Protein AF-A0A938E965-F1 (afdb_monomer_lite)

Foldseek 3Di:
DLLQLLLVLCVVVVVVQCCPDDDPVSNVVSVVVNCCSVPVVVVVVVVVVVVVVVDDDDDDADAFDDPVLLVLLLVLLVVLLVVLVCCLVPVVVVCVQALDDDDSSRSSSVSSVSNVSSVLSVVCSVSRHLLVCLVVLVVQQVVLVVVVVVCVVPPGPDVVSVVSSVVSSCSSNVSSVVSNVSVVVNVVVVVPPDDPDPDDDD

Secondary structure (DSSP, 8-state):
-HHHHHHHHHHHTGGGS-SSSS-HHHHHHHHHHHHHHHHHHHHHHHHHHHHHHT----PPP-SPPPHHHHHHHHHHHHHHHHHHHHHHH-GGGHHHHSSS---HHHHHHHHHHHHHHHHHHHHHHHH--HHHHHHHHHTTSHHHHHHHHHHHHS--S-HHHHHHHHHHHHHHHHHHHHHHHTHHHHHHHHTT-PPPPPPPP-

Radius of gyration: 20.8 Å; chains: 1; bounding box: 46×40×72 Å

Structure (mmCIF, N/CA/C/O backbone):
data_AF-A0A938E965-F1
#
_entry.id   AF-A0A938E965-F1
#
loop_
_atom_site.group_PDB
_atom_site.id
_atom_site.type_symbol
_atom_site.label_atom_id
_atom_site.label_alt_id
_atom_site.label_comp_id
_atom_site.label_asym_id
_atom_site.label_entity_id
_atom_site.label_seq_id
_atom_site.pdbx_PDB_ins_code
_atom_site.Cartn_x
_atom_site.Cartn_y
_atom_site.Cartn_z
_atom_site.occupancy
_atom_site.B_iso_or_equiv
_atom_site.auth_seq_id
_atom_site.auth_comp_id
_atom_site.auth_asym_id
_atom_site.auth_atom_id
_atom_site.pdbx_PDB_model_num
ATOM 1 N N . MET A 1 1 ? 7.173 -3.056 6.130 1.00 76.06 1 MET A N 1
ATOM 2 C CA . MET A 1 1 ? 6.966 -4.003 5.013 1.00 76.06 1 MET A CA 1
ATOM 3 C C . MET A 1 1 ? 7.282 -3.357 3.668 1.00 76.06 1 MET A C 1
ATOM 5 O O . MET A 1 1 ? 8.270 -3.762 3.077 1.00 76.06 1 MET A O 1
ATOM 9 N N . PHE A 1 2 ? 6.547 -2.316 3.245 1.00 85.31 2 PHE A N 1
ATOM 10 C CA . PHE A 1 2 ? 6.769 -1.591 1.979 1.00 85.31 2 PHE A CA 1
ATOM 11 C C . PHE A 1 2 ? 8.243 -1.277 1.674 1.00 85.31 2 PHE A C 1
ATOM 13 O O . PHE A 1 2 ? 8.792 -1.819 0.723 1.00 85.31 2 PHE A O 1
ATOM 20 N N . PHE A 1 3 ? 8.891 -0.470 2.526 1.00 87.00 3 PHE A N 1
ATOM 21 C CA . PHE A 1 3 ? 10.256 0.014 2.288 1.00 87.00 3 PHE A CA 1
ATOM 22 C C . PHE A 1 3 ? 11.279 -1.114 2.130 1.00 87.00 3 PHE A C 1
ATOM 24 O O . PHE A 1 3 ? 12.166 -1.035 1.288 1.00 87.00 3 PHE A O 1
ATOM 31 N N . TRP A 1 4 ? 11.122 -2.193 2.899 1.00 91.62 4 TRP A N 1
ATOM 32 C CA . TRP A 1 4 ? 11.979 -3.373 2.798 1.00 91.62 4 TRP A CA 1
ATOM 33 C C . TRP A 1 4 ? 11.756 -4.142 1.490 1.00 91.62 4 TRP A C 1
ATOM 35 O O . TRP A 1 4 ? 12.723 -4.537 0.846 1.00 91.62 4 TRP A O 1
ATOM 45 N N . ALA A 1 5 ? 10.502 -4.308 1.058 1.00 87.50 5 ALA A N 1
ATOM 46 C CA . ALA A 1 5 ? 10.184 -4.966 -0.208 1.00 87.50 5 ALA A CA 1
ATOM 47 C C . ALA A 1 5 ? 10.674 -4.149 -1.419 1.00 87.50 5 ALA A C 1
ATOM 49 O O . ALA A 1 5 ? 11.263 -4.710 -2.341 1.00 87.50 5 ALA A O 1
ATOM 50 N N . THR A 1 6 ? 10.511 -2.822 -1.405 1.00 86.19 6 THR A N 1
ATOM 51 C CA . THR A 1 6 ? 11.030 -1.947 -2.471 1.00 86.19 6 THR A CA 1
ATOM 52 C C . THR A 1 6 ? 12.554 -1.887 -2.494 1.00 86.19 6 THR A C 1
ATOM 54 O O . THR A 1 6 ? 13.134 -1.844 -3.578 1.00 86.19 6 THR A O 1
ATOM 57 N N . LEU A 1 7 ? 13.218 -1.935 -1.332 1.00 90.88 7 LEU A N 1
ATOM 58 C CA . LEU A 1 7 ? 14.675 -2.069 -1.272 1.00 90.88 7 LEU A CA 1
ATOM 59 C C . LEU A 1 7 ? 15.118 -3.390 -1.905 1.00 90.88 7 LEU A C 1
ATOM 61 O O . LEU A 1 7 ? 15.977 -3.381 -2.777 1.00 90.88 7 LEU A O 1
ATOM 65 N N . LEU A 1 8 ? 14.494 -4.511 -1.538 1.00 92.12 8 LEU A N 1
ATOM 66 C CA . LEU A 1 8 ? 14.821 -5.810 -2.126 1.00 92.12 8 LEU A CA 1
ATOM 67 C C . LEU A 1 8 ? 14.617 -5.812 -3.650 1.00 92.12 8 LEU A C 1
ATOM 69 O O . LEU A 1 8 ? 15.513 -6.222 -4.380 1.00 92.12 8 LEU A O 1
ATOM 73 N N . ALA A 1 9 ? 13.489 -5.291 -4.142 1.00 88.44 9 ALA A N 1
ATOM 74 C CA . ALA A 1 9 ? 13.245 -5.156 -5.579 1.00 88.44 9 ALA A CA 1
ATOM 75 C C . ALA A 1 9 ? 14.298 -4.273 -6.272 1.00 88.44 9 ALA A C 1
ATOM 77 O O . ALA A 1 9 ? 14.738 -4.597 -7.373 1.00 88.44 9 ALA A O 1
ATOM 78 N N . THR A 1 10 ? 14.733 -3.194 -5.615 1.00 88.50 10 THR A N 1
ATOM 79 C CA . THR A 1 10 ? 15.798 -2.308 -6.110 1.00 88.50 10 THR A CA 1
ATOM 80 C C . THR A 1 10 ? 17.125 -3.048 -6.222 1.00 88.50 10 THR A C 1
ATOM 82 O O . THR A 1 10 ? 17.774 -2.969 -7.258 1.00 88.50 10 THR A O 1
ATOM 85 N N . LEU A 1 11 ? 17.514 -3.808 -5.194 1.00 90.69 11 LEU A N 1
ATOM 86 C CA . LEU A 1 11 ? 18.757 -4.583 -5.207 1.00 90.69 11 LEU A CA 1
ATOM 87 C C . LEU A 1 11 ? 18.741 -5.674 -6.288 1.00 90.69 11 LEU A C 1
ATOM 89 O O . LEU A 1 11 ? 19.752 -5.890 -6.947 1.00 90.69 11 LEU A O 1
ATOM 93 N N . LEU A 1 12 ? 17.590 -6.317 -6.516 1.00 91.00 12 LEU A N 1
ATOM 94 C CA . LEU A 1 12 ? 17.412 -7.328 -7.569 1.00 91.00 12 LEU A CA 1
ATOM 95 C C . LEU A 1 12 ? 17.473 -6.760 -8.995 1.00 91.00 12 LEU A C 1
ATOM 97 O O . LEU A 1 12 ? 17.658 -7.525 -9.938 1.00 91.00 12 LEU A O 1
ATOM 101 N N . HIS A 1 13 ? 17.282 -5.451 -9.158 1.00 88.50 13 HIS A N 1
ATOM 102 C CA . HIS A 1 13 ? 17.232 -4.767 -10.452 1.00 88.50 13 HIS A CA 1
ATOM 103 C C . HIS A 1 13 ? 18.152 -3.545 -10.482 1.00 88.50 13 HIS A C 1
ATOM 105 O O . HIS A 1 13 ? 17.853 -2.541 -11.134 1.00 88.50 13 HIS A O 1
ATOM 111 N N . LEU A 1 14 ? 19.263 -3.604 -9.745 1.00 89.44 14 LEU A N 1
ATOM 112 C CA . LEU A 1 14 ? 20.185 -2.479 -9.612 1.00 89.44 14 LEU A CA 1
ATOM 113 C C . LEU A 1 14 ? 20.778 -2.071 -10.973 1.00 89.44 14 LEU A C 1
ATOM 115 O O . LEU A 1 14 ? 21.067 -0.898 -11.194 1.00 89.44 14 LEU A O 1
ATOM 119 N N . ASP A 1 15 ? 20.869 -3.020 -11.909 1.00 85.19 15 ASP A N 1
ATOM 120 C CA . ASP A 1 15 ? 21.276 -2.825 -13.305 1.00 85.19 15 ASP A CA 1
ATOM 121 C C . ASP A 1 15 ? 20.360 -1.867 -14.083 1.00 85.19 15 ASP A C 1
ATOM 123 O O . ASP A 1 15 ? 20.798 -1.223 -15.036 1.00 85.19 15 ASP A O 1
ATOM 127 N N . LYS A 1 16 ? 19.091 -1.740 -13.675 1.00 85.44 16 LYS A N 1
ATOM 128 C CA . LYS A 1 16 ? 18.119 -0.830 -14.298 1.00 85.44 16 LYS A CA 1
ATOM 129 C C . LYS A 1 16 ? 18.252 0.609 -13.805 1.00 85.44 16 LYS A C 1
ATOM 131 O O . LYS A 1 16 ? 17.660 1.511 -14.399 1.00 85.44 16 LYS A O 1
ATOM 136 N N . PHE A 1 17 ? 19.005 0.844 -12.731 1.00 84.56 17 PHE A N 1
ATOM 137 C CA . PHE A 1 17 ? 19.230 2.185 -12.208 1.00 84.56 17 PHE A CA 1
ATOM 138 C C . PHE A 1 17 ? 20.382 2.860 -12.950 1.00 84.56 17 PHE A C 1
ATOM 140 O O . PHE A 1 17 ? 21.447 2.290 -13.175 1.00 84.56 17 PHE A O 1
ATOM 147 N N . HIS A 1 18 ? 20.183 4.130 -13.292 1.00 84.69 18 HIS A N 1
ATOM 148 C CA . HIS A 1 18 ? 21.154 4.945 -14.019 1.00 84.69 18 HIS A CA 1
ATOM 149 C C . HIS A 1 18 ? 22.311 5.400 -13.107 1.00 84.69 18 HIS A C 1
ATOM 151 O O . HIS A 1 18 ? 22.533 6.587 -12.938 1.00 84.69 18 HIS A O 1
ATOM 157 N N . LEU A 1 19 ? 23.051 4.489 -12.471 1.00 87.56 19 LEU A N 1
ATOM 158 C CA . LEU A 1 19 ? 24.049 4.857 -11.448 1.00 87.56 19 LEU A CA 1
ATOM 159 C C . LEU A 1 19 ? 25.368 5.378 -12.043 1.00 87.56 19 LEU A C 1
ATOM 161 O O . LEU A 1 19 ? 25.988 6.275 -11.473 1.00 87.56 19 LEU A O 1
ATOM 165 N N . GLY A 1 20 ? 25.773 4.849 -13.203 1.00 84.25 20 GLY A N 1
ATOM 166 C CA . GLY A 1 20 ? 26.990 5.253 -13.927 1.00 84.25 20 GLY A CA 1
ATOM 167 C C . GLY A 1 20 ? 26.763 5.661 -15.388 1.00 84.25 20 GLY A C 1
ATOM 168 O O . GLY A 1 20 ? 27.651 6.219 -16.028 1.00 84.25 20 GLY A O 1
ATOM 169 N N . ALA A 1 21 ? 25.564 5.451 -15.932 1.00 78.00 21 ALA A N 1
ATOM 170 C CA . ALA A 1 21 ? 25.233 5.669 -17.343 1.00 78.00 21 ALA A CA 1
ATOM 171 C C . ALA A 1 21 ? 24.005 6.583 -17.498 1.00 78.00 21 ALA A C 1
ATOM 173 O O . ALA A 1 21 ? 23.217 6.721 -16.567 1.00 78.00 21 ALA A O 1
ATOM 174 N N . GLY A 1 22 ? 23.859 7.227 -18.660 1.00 85.44 22 GLY A N 1
ATOM 175 C CA . GLY A 1 22 ? 22.770 8.169 -18.953 1.00 85.44 22 GLY A CA 1
ATOM 176 C C . GLY A 1 22 ? 23.086 9.636 -18.634 1.00 85.44 22 GLY A C 1
ATOM 177 O O . GLY A 1 22 ? 24.188 9.980 -18.205 1.00 85.44 22 GLY A O 1
ATOM 178 N N . GLY A 1 23 ? 22.111 10.515 -18.879 1.00 90.56 23 GLY A N 1
ATOM 179 C CA . GLY A 1 23 ? 22.238 11.953 -18.617 1.00 90.56 23 GLY A CA 1
ATOM 180 C C . GLY A 1 23 ? 22.326 12.286 -17.123 1.00 90.56 23 GLY A C 1
ATOM 181 O O . GLY A 1 23 ? 21.884 11.514 -16.272 1.00 90.56 23 GLY A O 1
ATOM 182 N N . THR A 1 24 ? 22.858 13.466 -16.792 1.00 90.56 24 THR A N 1
ATOM 183 C CA . THR A 1 24 ? 23.075 13.914 -15.402 1.00 90.56 24 THR A CA 1
ATOM 184 C C . THR A 1 24 ? 21.813 13.817 -14.544 1.00 90.56 24 THR A C 1
ATOM 186 O O . THR A 1 24 ? 21.872 13.304 -13.432 1.00 90.56 24 THR A O 1
ATOM 189 N N . ALA A 1 25 ? 20.658 14.226 -15.075 1.00 89.62 25 ALA A N 1
ATOM 190 C CA . ALA A 1 25 ? 19.385 14.144 -14.359 1.00 89.62 25 ALA A CA 1
ATOM 191 C C . ALA A 1 25 ? 18.988 12.696 -14.014 1.00 89.62 25 ALA A C 1
ATOM 193 O O . ALA A 1 25 ? 18.571 12.427 -12.890 1.00 89.62 25 ALA A O 1
ATOM 194 N N . ALA A 1 26 ? 19.172 11.752 -14.946 1.00 87.00 26 ALA A N 1
ATOM 195 C CA . ALA A 1 26 ? 18.876 10.338 -14.716 1.00 87.00 26 ALA A CA 1
ATOM 196 C C . ALA A 1 26 ? 19.789 9.745 -13.635 1.00 87.00 26 ALA A C 1
ATOM 198 O O . ALA A 1 26 ? 19.326 8.990 -12.782 1.00 87.00 26 ALA A O 1
ATOM 199 N N . ARG A 1 27 ? 21.066 10.146 -13.625 1.00 88.19 27 ARG A N 1
ATOM 200 C CA . ARG A 1 27 ? 22.030 9.725 -12.603 1.00 88.19 27 ARG A CA 1
ATOM 201 C C . ARG A 1 27 ? 21.695 10.258 -11.223 1.00 88.19 27 ARG A C 1
ATOM 203 O O . ARG A 1 27 ? 21.656 9.488 -10.266 1.00 88.19 27 ARG A O 1
ATOM 210 N N . VAL A 1 28 ? 21.396 11.551 -11.126 1.00 91.50 28 VAL A N 1
ATOM 211 C CA . VAL A 1 28 ? 20.957 12.175 -9.872 1.00 91.50 28 VAL A CA 1
ATOM 212 C C . VAL A 1 28 ? 19.701 11.483 -9.346 1.00 91.50 28 VAL A C 1
ATOM 214 O O . VAL A 1 28 ? 19.664 11.105 -8.178 1.00 91.50 28 VAL A O 1
ATOM 217 N N . ALA A 1 29 ? 18.705 11.245 -10.204 1.00 88.38 29 ALA A N 1
ATOM 218 C CA . ALA A 1 29 ? 17.490 10.535 -9.817 1.00 88.38 29 ALA A CA 1
ATOM 219 C C . ALA A 1 29 ? 17.776 9.093 -9.363 1.00 88.38 29 ALA A C 1
ATOM 221 O O . ALA A 1 29 ? 17.236 8.658 -8.348 1.00 88.38 29 ALA A O 1
ATOM 222 N N . GLY A 1 30 ? 18.643 8.367 -10.077 1.00 89.31 30 GLY A N 1
ATOM 223 C CA . GLY A 1 30 ? 19.036 7.000 -9.730 1.00 89.31 30 GLY A CA 1
ATOM 224 C C . GLY A 1 30 ? 19.663 6.911 -8.339 1.00 89.31 30 GLY A C 1
ATOM 225 O O . GLY A 1 30 ? 19.231 6.099 -7.521 1.00 89.31 30 GLY A O 1
ATOM 226 N N . TRP A 1 31 ? 20.619 7.794 -8.042 1.00 93.75 31 TRP A N 1
ATOM 227 C CA . TRP A 1 31 ? 21.245 7.874 -6.722 1.00 93.75 31 TRP A CA 1
ATOM 228 C C . TRP A 1 31 ? 20.275 8.334 -5.634 1.00 93.75 31 TRP A C 1
ATOM 230 O O . TRP A 1 31 ? 20.243 7.733 -4.561 1.00 93.75 31 TRP A O 1
ATOM 240 N N . ALA A 1 32 ? 19.456 9.352 -5.904 1.00 92.12 32 ALA A N 1
ATOM 241 C CA . ALA A 1 32 ? 18.473 9.849 -4.945 1.00 92.12 32 ALA A CA 1
ATOM 242 C C . ALA A 1 32 ? 17.501 8.741 -4.510 1.00 92.12 32 ALA A C 1
ATOM 244 O O . ALA A 1 32 ? 17.306 8.525 -3.314 1.00 92.12 32 ALA A O 1
ATOM 245 N N . TRP A 1 33 ? 16.947 7.986 -5.464 1.00 90.12 33 TRP A N 1
ATOM 246 C CA . TRP A 1 33 ? 16.058 6.864 -5.158 1.00 90.12 33 TRP A CA 1
ATOM 247 C C . TRP A 1 33 ? 16.764 5.736 -4.411 1.00 90.12 33 TRP A C 1
ATOM 249 O O . TRP A 1 33 ? 16.202 5.209 -3.452 1.00 90.12 33 TRP A O 1
ATOM 259 N N . LEU A 1 34 ? 18.000 5.396 -4.787 1.00 92.31 34 LEU A N 1
ATOM 260 C CA . LEU A 1 34 ? 18.777 4.379 -4.078 1.00 92.31 34 LEU A CA 1
ATOM 261 C C . LEU A 1 34 ? 18.993 4.760 -2.605 1.00 92.31 34 LEU A C 1
ATOM 263 O O . LEU A 1 34 ? 18.774 3.935 -1.719 1.00 92.31 34 LEU A O 1
ATOM 267 N N . ILE A 1 35 ? 19.351 6.019 -2.335 1.00 93.56 35 ILE A N 1
ATOM 268 C CA . ILE A 1 35 ? 19.511 6.536 -0.968 1.00 93.56 35 ILE A CA 1
ATOM 269 C C . ILE A 1 35 ? 18.194 6.419 -0.199 1.00 93.56 35 ILE A C 1
ATOM 271 O O . ILE A 1 35 ? 18.180 5.884 0.908 1.00 93.56 35 ILE A O 1
ATOM 275 N N . VAL A 1 36 ? 17.077 6.859 -0.786 1.00 91.44 36 VAL A N 1
ATOM 276 C CA . VAL A 1 36 ? 15.745 6.757 -0.168 1.00 91.44 36 VAL A CA 1
ATOM 277 C C . VAL A 1 36 ? 15.411 5.307 0.194 1.00 91.44 36 VAL A C 1
ATOM 279 O O . VAL A 1 36 ? 14.989 5.038 1.321 1.00 91.44 36 VAL A O 1
ATOM 282 N N . TYR A 1 37 ? 15.637 4.365 -0.723 1.00 89.44 37 TYR A N 1
ATOM 283 C CA . TYR A 1 37 ? 15.334 2.953 -0.494 1.00 89.44 37 TYR A CA 1
ATOM 284 C C . TYR A 1 37 ? 16.243 2.292 0.541 1.00 89.44 37 TYR A C 1
ATOM 286 O O . TYR A 1 37 ? 15.796 1.358 1.197 1.00 89.44 37 TYR A O 1
ATOM 294 N N . ILE A 1 38 ? 17.471 2.774 0.743 1.00 93.19 38 ILE A N 1
ATOM 295 C CA . ILE A 1 38 ? 18.372 2.273 1.793 1.00 93.19 38 ILE A CA 1
ATOM 296 C C . ILE A 1 38 ? 18.048 2.901 3.154 1.00 93.19 38 ILE A C 1
ATOM 298 O O . ILE A 1 38 ? 18.076 2.213 4.172 1.00 93.19 38 ILE A O 1
ATOM 302 N N . VAL A 1 39 ? 17.731 4.198 3.189 1.00 93.94 39 VAL A N 1
ATOM 303 C CA . VAL A 1 39 ? 17.609 4.976 4.432 1.00 93.94 39 VAL A CA 1
ATOM 304 C C . VAL A 1 39 ? 16.225 4.855 5.073 1.00 93.94 39 VAL A C 1
ATOM 306 O O . VAL A 1 39 ? 16.120 4.730 6.295 1.00 93.94 39 VAL A O 1
ATOM 309 N N . LEU A 1 40 ? 15.142 4.860 4.291 1.00 91.69 40 LEU A N 1
ATOM 310 C CA . LEU A 1 40 ? 13.788 4.804 4.856 1.00 91.69 40 LEU A CA 1
ATOM 311 C C . LEU A 1 40 ? 13.453 3.498 5.606 1.00 91.69 40 LEU A C 1
ATOM 313 O O . LEU A 1 40 ? 12.829 3.595 6.669 1.00 91.69 40 LEU A O 1
ATOM 317 N N . PRO A 1 41 ? 13.833 2.287 5.145 1.00 90.69 41 PRO A N 1
ATOM 318 C CA . PRO A 1 41 ? 13.533 1.062 5.886 1.00 90.69 41 PRO A CA 1
ATOM 319 C C . PRO A 1 41 ? 14.075 1.044 7.329 1.00 90.69 41 PRO A C 1
ATOM 321 O O . PRO A 1 41 ? 13.277 0.794 8.242 1.00 90.69 41 PRO A O 1
ATOM 324 N N . PRO A 1 42 ? 15.364 1.340 7.602 1.00 94.00 42 PRO A N 1
ATOM 325 C CA . PRO A 1 42 ? 15.873 1.361 8.969 1.00 94.00 42 PRO A CA 1
ATOM 326 C C . PRO A 1 42 ? 15.286 2.513 9.788 1.00 94.00 42 PRO A C 1
ATOM 328 O O . PRO A 1 42 ? 14.922 2.287 10.940 1.00 94.00 42 PRO A O 1
ATOM 331 N N . LEU A 1 43 ? 15.111 3.713 9.216 1.00 92.81 43 LEU A N 1
ATOM 332 C CA . LEU A 1 43 ? 14.522 4.844 9.946 1.00 92.81 43 LEU A CA 1
ATOM 333 C C . LEU A 1 43 ? 13.088 4.559 10.401 1.00 92.81 43 LEU A C 1
ATOM 335 O O . LEU A 1 43 ? 12.747 4.801 11.557 1.00 92.81 43 LEU A O 1
ATOM 339 N N . THR A 1 44 ? 12.255 4.006 9.519 1.00 89.69 44 THR A N 1
ATOM 340 C CA . THR A 1 44 ? 10.864 3.665 9.859 1.00 89.69 44 THR A CA 1
ATOM 341 C C . THR A 1 44 ? 10.781 2.508 10.850 1.00 89.69 44 THR A C 1
ATOM 343 O O . THR A 1 44 ? 9.956 2.539 11.761 1.00 89.69 44 THR A O 1
ATOM 346 N N . THR A 1 45 ? 11.680 1.526 10.742 1.00 91.12 45 THR A N 1
ATOM 347 C CA . THR A 1 45 ? 11.789 0.426 11.714 1.00 91.12 45 THR A CA 1
ATOM 348 C C . THR A 1 45 ? 12.207 0.948 13.091 1.00 91.12 45 THR A C 1
ATOM 350 O O . THR A 1 45 ? 11.582 0.610 14.094 1.00 91.12 45 THR A O 1
ATOM 353 N N . LEU A 1 46 ? 13.213 1.825 13.151 1.00 93.88 46 LEU A N 1
ATOM 354 C CA . LEU A 1 46 ? 13.673 2.446 14.392 1.00 93.88 46 LEU A CA 1
ATOM 355 C C . LEU A 1 46 ? 12.595 3.337 15.016 1.00 93.88 46 LEU A C 1
ATOM 357 O O . LEU A 1 46 ? 12.396 3.287 16.227 1.00 93.88 46 LEU A O 1
ATOM 361 N N . GLY A 1 47 ? 11.887 4.123 14.203 1.00 91.50 47 GLY A N 1
ATOM 362 C CA . GLY A 1 47 ? 10.749 4.927 14.646 1.00 91.50 47 GLY A CA 1
ATOM 363 C C . GLY A 1 47 ? 9.665 4.067 15.293 1.00 91.50 47 GLY A C 1
ATOM 364 O O . GLY A 1 47 ? 9.229 4.373 16.399 1.00 91.50 47 GLY A O 1
ATOM 365 N N . LEU A 1 48 ? 9.310 2.940 14.666 1.00 88.75 48 LEU A N 1
ATOM 366 C CA . LEU A 1 48 ? 8.345 1.987 15.217 1.00 88.75 48 LEU A CA 1
ATOM 367 C C . LEU A 1 48 ? 8.828 1.356 16.532 1.00 88.75 48 LEU A C 1
ATOM 369 O O . LEU A 1 48 ? 8.053 1.238 17.479 1.00 88.75 48 LEU A O 1
ATOM 373 N N . ILE A 1 49 ? 10.102 0.961 16.613 1.00 92.62 49 ILE A N 1
ATOM 374 C CA . ILE A 1 49 ? 10.692 0.415 17.845 1.00 92.62 49 ILE A CA 1
ATOM 375 C C . ILE A 1 49 ? 10.634 1.462 18.961 1.00 92.62 49 ILE A C 1
ATOM 377 O O . ILE A 1 49 ? 10.152 1.167 20.050 1.00 92.62 49 ILE A O 1
ATOM 381 N N . ARG A 1 50 ? 11.047 2.704 18.685 1.00 92.31 50 ARG A N 1
ATOM 382 C CA . ARG A 1 50 ? 10.976 3.816 19.647 1.00 92.31 50 ARG A CA 1
ATOM 383 C C . ARG A 1 50 ? 9.549 4.101 20.098 1.00 92.31 50 ARG A C 1
ATOM 385 O O . ARG A 1 50 ? 9.330 4.252 21.293 1.00 92.31 50 ARG A O 1
ATOM 392 N N . GLN A 1 51 ? 8.590 4.105 19.175 1.00 88.31 51 GLN A N 1
ATOM 393 C CA . GLN A 1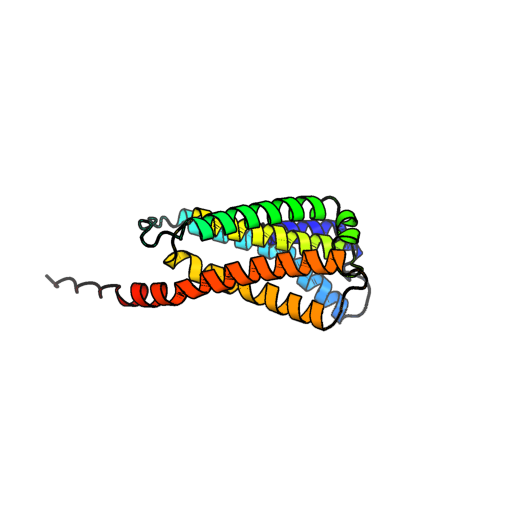 51 ? 7.176 4.284 19.499 1.00 88.31 51 GLN A CA 1
ATOM 394 C C . GLN A 1 51 ? 6.667 3.187 20.443 1.00 88.31 51 GLN A C 1
ATOM 396 O O . GLN A 1 51 ? 5.974 3.490 21.408 1.00 88.31 51 GLN A O 1
ATOM 401 N N . ARG A 1 52 ? 7.047 1.923 20.210 1.00 86.50 52 ARG A N 1
ATOM 402 C CA . ARG A 1 52 ? 6.680 0.802 21.092 1.00 86.50 52 ARG A CA 1
ATOM 403 C C . ARG A 1 52 ? 7.353 0.873 22.462 1.00 86.50 52 ARG A C 1
ATOM 405 O O . ARG A 1 52 ? 6.750 0.471 23.448 1.00 86.50 52 ARG A O 1
ATOM 412 N N . MET A 1 53 ? 8.584 1.376 22.528 1.00 88.69 53 MET A N 1
ATOM 413 C CA . MET A 1 53 ? 9.326 1.515 23.786 1.00 88.69 53 MET A CA 1
ATOM 414 C C . MET A 1 53 ? 8.876 2.711 24.632 1.00 88.69 53 MET A C 1
ATOM 416 O O . MET A 1 53 ? 9.109 2.708 25.834 1.00 88.69 53 MET A O 1
ATOM 420 N N . ALA A 1 54 ? 8.225 3.719 24.043 1.00 85.81 54 ALA A N 1
ATOM 421 C CA . ALA A 1 54 ? 7.817 4.941 24.740 1.00 85.81 54 ALA A CA 1
ATOM 422 C C . ALA A 1 54 ? 6.708 4.745 25.801 1.00 85.81 54 ALA A C 1
ATOM 424 O O . ALA A 1 54 ? 6.300 5.716 26.429 1.00 85.81 54 ALA A O 1
ATOM 425 N N . GLY A 1 55 ? 6.235 3.512 26.032 1.00 61.78 55 GLY A N 1
ATOM 426 C CA . GLY A 1 55 ? 5.450 3.166 27.223 1.00 61.78 55 GLY A CA 1
ATOM 427 C C . GLY A 1 55 ? 4.057 3.796 27.297 1.00 61.78 55 GLY A C 1
ATOM 428 O O . GLY A 1 55 ? 3.569 4.069 28.390 1.00 61.78 55 GLY A O 1
ATOM 429 N N . GLY A 1 56 ? 3.404 4.039 26.158 1.00 71.62 56 GLY A N 1
ATOM 430 C CA . GLY A 1 56 ? 2.000 4.453 26.141 1.00 71.62 56 GLY A CA 1
ATOM 431 C C . GLY A 1 56 ? 1.081 3.319 26.602 1.00 71.62 56 GLY A C 1
ATOM 432 O O . GLY A 1 56 ? 1.249 2.178 26.175 1.00 71.62 56 GLY A O 1
ATOM 433 N N . SER A 1 57 ? 0.099 3.624 27.456 1.00 68.50 57 SER A N 1
ATOM 434 C CA . SER A 1 57 ? -0.997 2.685 27.712 1.00 68.50 57 SER A CA 1
ATOM 435 C C . SER A 1 57 ? -1.987 2.743 26.551 1.00 68.50 57 SER A C 1
ATOM 437 O O . SER A 1 57 ? -2.441 3.824 26.167 1.00 68.50 57 SER A O 1
ATOM 439 N N . ASP A 1 58 ? -2.308 1.588 25.969 1.00 70.12 58 ASP A N 1
ATOM 440 C CA . ASP A 1 58 ? -3.387 1.508 24.993 1.00 70.12 58 ASP A CA 1
ATOM 441 C C . ASP A 1 58 ? -4.698 1.823 25.709 1.00 70.12 58 ASP A C 1
ATOM 443 O O . ASP A 1 58 ? -5.148 1.062 26.569 1.00 70.12 58 ASP A O 1
ATOM 447 N N . SER A 1 59 ? -5.332 2.947 25.360 1.00 71.06 59 SER A N 1
ATOM 448 C CA . SER A 1 59 ? -6.677 3.216 25.872 1.00 71.06 59 SER A CA 1
ATOM 449 C C . SER A 1 59 ? -7.615 2.073 25.452 1.00 71.06 59 SER A C 1
ATOM 451 O O . SER A 1 59 ? -7.413 1.478 24.386 1.00 71.06 59 SER A O 1
ATOM 453 N N . PRO A 1 60 ? -8.645 1.751 26.245 1.00 78.88 60 PRO A N 1
ATOM 454 C CA . PRO A 1 60 ? -9.621 0.745 25.858 1.00 78.88 60 PRO A CA 1
ATOM 455 C C . PRO A 1 60 ? -10.242 1.055 24.491 1.00 78.88 60 PRO A C 1
ATOM 457 O O . PRO A 1 60 ? -10.439 2.218 24.138 1.00 78.88 60 PRO A O 1
ATOM 460 N N . ARG A 1 61 ? -10.565 0.008 23.728 1.00 82.81 61 ARG A N 1
ATOM 461 C CA . ARG A 1 61 ? -11.294 0.140 22.460 1.00 82.81 61 ARG A CA 1
ATOM 462 C C . ARG A 1 61 ? -12.731 0.537 22.770 1.00 82.81 61 ARG A C 1
ATOM 464 O O . ARG A 1 61 ? -13.424 -0.196 23.475 1.00 82.81 61 ARG A O 1
ATOM 471 N N . VAL A 1 62 ? -13.171 1.672 22.247 1.00 82.94 62 VAL A N 1
ATOM 472 C CA . VAL A 1 62 ? -14.469 2.277 22.584 1.00 82.94 62 VAL A CA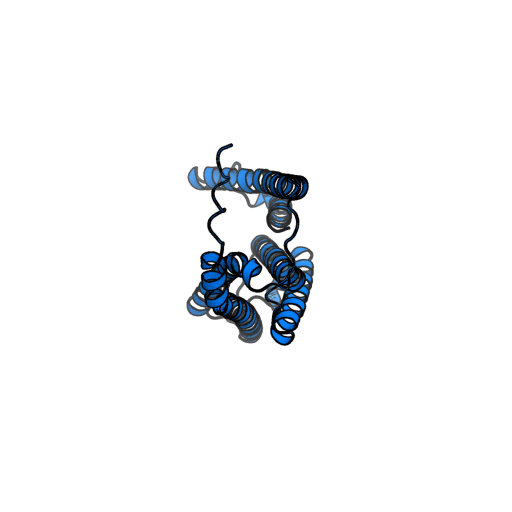 1
ATOM 473 C C . VAL A 1 62 ? -15.421 2.300 21.395 1.00 82.94 62 VAL A C 1
ATOM 475 O O . VAL A 1 62 ? -16.628 2.143 21.572 1.00 82.94 62 VAL A O 1
ATOM 478 N N . ALA A 1 63 ? -14.897 2.417 20.173 1.00 83.88 63 ALA A N 1
ATOM 479 C CA . ALA A 1 63 ? -15.702 2.563 18.964 1.00 83.88 63 ALA A CA 1
ATOM 480 C C . ALA A 1 63 ? -15.528 1.355 18.031 1.00 83.88 63 ALA A C 1
ATOM 482 O O . ALA A 1 63 ? -14.918 1.457 16.972 1.00 83.88 63 ALA A O 1
ATOM 483 N N . LEU A 1 64 ? -16.053 0.187 18.414 1.00 88.06 64 LEU A N 1
ATOM 484 C CA . LEU A 1 64 ? -15.862 -1.042 17.632 1.00 88.06 64 LEU A CA 1
ATOM 485 C C . LEU A 1 64 ? -16.364 -0.911 16.184 1.00 88.06 64 LEU A C 1
ATOM 487 O O . LEU A 1 64 ? -17.433 -0.350 15.922 1.00 88.06 64 LEU A O 1
ATOM 491 N N . LEU A 1 65 ? -15.616 -1.494 15.244 1.00 87.12 65 LEU A N 1
ATOM 492 C CA . LEU A 1 65 ? -16.016 -1.520 13.840 1.00 87.12 65 LEU A CA 1
ATOM 493 C C . LEU A 1 65 ? -17.213 -2.459 13.624 1.00 87.12 65 LEU A C 1
ATOM 495 O O . LEU A 1 65 ? -17.296 -3.522 14.252 1.00 87.12 65 LEU A O 1
ATOM 499 N N . PRO A 1 66 ? -18.111 -2.144 12.671 1.00 91.62 66 PRO A N 1
ATOM 500 C CA . PRO A 1 66 ? -19.125 -3.091 12.227 1.00 91.62 66 PRO A CA 1
ATOM 501 C C . PRO A 1 66 ? -18.480 -4.406 11.766 1.00 91.62 66 PRO A C 1
ATOM 503 O O . PRO A 1 66 ? -17.523 -4.397 10.988 1.00 91.62 66 PRO A O 1
ATOM 506 N N . ARG A 1 67 ? -19.024 -5.552 12.203 1.00 93.00 67 ARG A N 1
ATOM 507 C CA . ARG A 1 67 ? -18.453 -6.884 11.910 1.00 93.00 67 ARG A CA 1
ATOM 508 C C . ARG A 1 67 ? -18.239 -7.128 10.415 1.00 93.00 67 ARG A C 1
ATOM 510 O O . ARG A 1 67 ? -17.195 -7.644 10.036 1.00 93.00 67 ARG A O 1
ATOM 517 N N . ALA A 1 68 ? -19.198 -6.722 9.582 1.00 93.81 68 ALA A N 1
ATOM 518 C CA . ALA A 1 68 ? -19.112 -6.873 8.131 1.00 93.81 68 ALA A CA 1
ATOM 519 C C . ALA A 1 68 ? -17.944 -6.070 7.534 1.00 93.81 68 ALA A C 1
ATOM 521 O O . ALA A 1 68 ? -17.181 -6.599 6.732 1.00 93.81 68 ALA A O 1
ATOM 522 N N . TYR A 1 69 ? -17.756 -4.825 7.983 1.00 90.94 69 TYR A N 1
ATOM 523 C CA . TYR A 1 69 ? -16.638 -3.985 7.554 1.00 90.94 69 TYR A CA 1
ATOM 524 C C . TYR A 1 69 ? -15.296 -4.581 7.995 1.00 90.94 69 TYR A C 1
ATOM 526 O O . TYR A 1 69 ? -14.382 -4.719 7.188 1.00 90.94 69 TYR A O 1
ATOM 534 N N . ARG A 1 70 ? -15.198 -5.036 9.251 1.00 92.56 70 ARG A N 1
ATOM 535 C CA . ARG A 1 70 ? -13.998 -5.715 9.758 1.00 92.56 70 ARG A CA 1
ATOM 536 C C . ARG A 1 70 ? -13.670 -6.984 8.967 1.00 92.56 70 ARG A C 1
ATOM 538 O O . ARG A 1 70 ? -12.507 -7.214 8.652 1.00 92.56 70 ARG A O 1
ATOM 545 N N . LEU A 1 71 ? -14.673 -7.793 8.627 1.00 94.94 71 LEU A N 1
ATOM 546 C CA . LEU A 1 71 ? -14.479 -8.993 7.813 1.00 94.94 71 LEU A CA 1
ATOM 547 C C . LEU A 1 71 ? -14.012 -8.639 6.395 1.00 94.94 71 LEU A C 1
ATOM 549 O O . LEU A 1 71 ? -13.076 -9.258 5.897 1.00 94.94 71 LEU A O 1
ATOM 553 N N . ALA A 1 72 ? -14.598 -7.611 5.776 1.00 93.56 72 ALA A N 1
ATOM 554 C CA . ALA A 1 72 ? -14.172 -7.129 4.463 1.00 93.56 72 ALA A CA 1
ATOM 555 C C . ALA A 1 72 ? -12.707 -6.655 4.468 1.00 93.56 72 ALA A C 1
ATOM 557 O O . ALA A 1 72 ? -11.954 -6.990 3.553 1.00 93.56 72 ALA A O 1
ATOM 558 N N . LEU A 1 73 ? -12.280 -5.945 5.520 1.00 92.19 73 LEU A N 1
ATOM 559 C CA . LEU A 1 73 ? -10.881 -5.550 5.713 1.00 92.19 73 LEU A CA 1
ATOM 560 C C . LEU A 1 73 ? -9.950 -6.765 5.833 1.00 92.19 73 LEU A C 1
ATOM 562 O O . LEU A 1 73 ? -8.905 -6.788 5.189 1.00 92.19 73 LEU A O 1
ATOM 566 N N . LEU A 1 74 ? -10.331 -7.779 6.621 1.00 95.38 74 LEU A N 1
ATOM 567 C CA . LEU A 1 74 ? -9.537 -9.002 6.791 1.00 95.38 74 LEU A CA 1
ATOM 568 C C . LEU A 1 74 ? -9.379 -9.761 5.474 1.00 95.38 74 LEU A C 1
ATOM 570 O O . LEU A 1 74 ? -8.260 -10.080 5.083 1.00 95.38 74 LEU A O 1
ATOM 574 N N . LEU A 1 75 ? -10.488 -10.021 4.779 1.00 95.88 75 LEU A N 1
ATOM 575 C CA . LEU A 1 75 ? -10.481 -10.772 3.524 1.00 95.88 75 LEU A CA 1
ATOM 576 C C . LEU A 1 75 ? -9.673 -10.043 2.447 1.00 95.88 75 LEU A C 1
ATOM 578 O O . LEU A 1 75 ? -8.820 -10.650 1.805 1.00 95.88 75 LEU A O 1
ATOM 582 N N . THR A 1 76 ? -9.882 -8.733 2.303 1.00 93.00 76 THR A N 1
ATOM 583 C CA . THR A 1 76 ? -9.138 -7.916 1.333 1.00 93.00 76 THR A CA 1
ATOM 584 C C . THR A 1 76 ? -7.658 -7.834 1.703 1.00 93.00 76 THR A C 1
ATOM 586 O O . THR A 1 76 ? -6.799 -7.954 0.834 1.00 93.00 76 THR A O 1
ATOM 589 N N . GLY A 1 77 ? -7.342 -7.682 2.992 1.00 94.31 77 GLY A N 1
ATOM 590 C CA . GLY A 1 77 ? -5.968 -7.644 3.483 1.00 94.31 77 GLY A CA 1
ATOM 591 C C . GLY A 1 77 ? -5.208 -8.944 3.219 1.00 94.31 77 GLY A C 1
ATOM 592 O O . GLY A 1 77 ? -4.097 -8.907 2.694 1.00 94.31 77 GLY A O 1
ATOM 593 N N . ILE A 1 78 ? -5.829 -10.092 3.512 1.00 96.75 78 ILE A N 1
ATOM 594 C CA . ILE A 1 78 ? -5.270 -11.423 3.229 1.00 96.75 78 ILE A CA 1
ATOM 595 C C . ILE A 1 78 ? -5.085 -11.619 1.723 1.00 96.75 78 ILE A C 1
ATOM 597 O O . ILE A 1 78 ? -4.015 -12.049 1.298 1.00 96.75 78 ILE A O 1
ATOM 601 N N . ALA A 1 79 ? -6.089 -11.273 0.912 1.00 94.19 79 ALA A N 1
ATOM 602 C CA . ALA A 1 79 ? -6.012 -11.413 -0.539 1.00 94.19 79 ALA A CA 1
ATOM 603 C C . ALA A 1 79 ? -4.868 -10.574 -1.133 1.00 94.19 79 ALA A C 1
ATOM 605 O O . ALA A 1 79 ? -4.067 -11.093 -1.907 1.00 94.19 79 ALA A O 1
ATOM 606 N N . LEU A 1 80 ? -4.734 -9.306 -0.724 1.00 92.56 80 LEU A N 1
ATOM 607 C CA . LEU A 1 80 ? -3.644 -8.437 -1.178 1.00 92.56 80 LEU A CA 1
ATOM 608 C C . LEU A 1 80 ? -2.267 -8.950 -0.750 1.00 92.56 80 LEU A C 1
ATOM 610 O O . LEU A 1 80 ? -1.326 -8.874 -1.537 1.00 92.56 80 LEU A O 1
ATOM 614 N N . LEU A 1 81 ? -2.141 -9.492 0.465 1.00 95.25 81 LEU A N 1
ATOM 615 C CA . LEU A 1 81 ? -0.892 -10.103 0.920 1.00 95.25 81 LEU A CA 1
ATOM 616 C C . LEU A 1 81 ? -0.543 -11.350 0.112 1.00 95.25 81 LEU A C 1
ATOM 618 O O . LEU A 1 81 ? 0.597 -11.484 -0.323 1.00 95.25 81 LEU A O 1
ATOM 622 N N . ALA A 1 82 ? -1.510 -12.238 -0.116 1.00 95.19 82 ALA A N 1
ATOM 623 C CA . ALA A 1 82 ? -1.298 -13.466 -0.872 1.00 95.19 82 ALA A CA 1
ATOM 624 C C . ALA A 1 82 ? -0.893 -13.165 -2.322 1.00 95.19 82 ALA A C 1
ATOM 626 O O . ALA A 1 82 ? 0.146 -13.637 -2.782 1.00 95.19 82 ALA A O 1
ATOM 627 N N . VAL A 1 83 ? -1.663 -12.323 -3.019 1.00 91.88 83 VAL A N 1
ATOM 628 C CA . VAL A 1 83 ? -1.368 -11.943 -4.409 1.00 91.88 83 VAL A CA 1
ATOM 629 C C . VAL A 1 83 ? -0.058 -11.160 -4.487 1.00 91.88 83 VAL A C 1
ATOM 631 O O . VAL A 1 83 ? 0.794 -11.482 -5.310 1.00 91.88 83 VAL A O 1
ATOM 634 N N . GLY A 1 84 ? 0.147 -10.185 -3.596 1.00 92.25 84 GLY A N 1
ATOM 635 C CA . GLY A 1 84 ? 1.391 -9.422 -3.525 1.00 92.25 84 GLY A CA 1
ATOM 636 C C . GLY A 1 84 ? 2.607 -10.324 -3.315 1.00 92.25 84 GLY A C 1
ATOM 637 O O . GLY A 1 84 ? 3.608 -10.163 -4.000 1.00 92.25 84 GLY A O 1
ATOM 638 N N . GLN A 1 85 ? 2.522 -11.326 -2.440 1.00 94.94 85 GLN A N 1
ATOM 639 C CA . GLN A 1 85 ? 3.619 -12.265 -2.206 1.00 94.94 85 GLN A CA 1
ATOM 640 C C . GLN A 1 85 ? 3.930 -13.100 -3.455 1.00 94.94 85 GLN A C 1
ATOM 642 O O . GLN A 1 85 ? 5.099 -13.229 -3.824 1.00 94.94 85 GLN A O 1
ATOM 647 N N . VAL A 1 86 ? 2.900 -13.637 -4.117 1.00 94.38 86 VAL A N 1
ATOM 64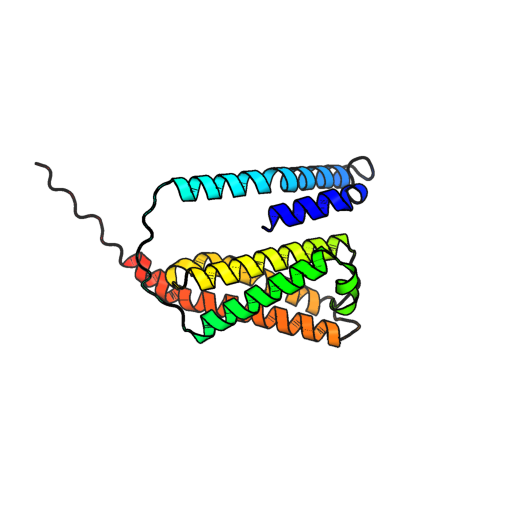8 C CA . VAL A 1 86 ? 3.052 -14.436 -5.342 1.00 94.38 86 VAL A CA 1
ATOM 649 C C . VAL A 1 86 ? 3.694 -13.606 -6.452 1.00 94.38 86 VAL A C 1
ATOM 651 O O . VAL A 1 86 ? 4.718 -14.011 -6.998 1.00 94.38 86 VAL A O 1
ATOM 654 N N . VAL A 1 87 ? 3.154 -12.418 -6.731 1.00 92.19 87 VAL A N 1
ATOM 655 C CA . VAL A 1 87 ? 3.652 -11.528 -7.793 1.00 92.19 87 VAL A CA 1
ATOM 656 C C . VAL A 1 87 ? 5.057 -11.008 -7.481 1.00 92.19 87 VAL A C 1
ATOM 658 O O . VAL A 1 87 ? 5.877 -10.852 -8.383 1.00 92.19 87 VAL A O 1
ATOM 661 N N . PHE A 1 88 ? 5.388 -10.764 -6.211 1.00 93.00 88 PHE A N 1
ATOM 662 C CA . PHE A 1 88 ? 6.730 -10.313 -5.840 1.00 93.00 88 PHE A CA 1
ATOM 663 C C . PHE A 1 88 ? 7.799 -11.373 -6.158 1.00 93.00 88 PHE A C 1
ATOM 665 O O . PHE A 1 88 ? 8.867 -11.051 -6.691 1.00 93.00 88 PHE A O 1
ATOM 672 N N . VAL A 1 89 ? 7.505 -12.642 -5.846 1.00 94.06 89 VAL A N 1
ATOM 673 C CA . VAL A 1 89 ? 8.410 -13.778 -6.087 1.00 94.06 89 VAL A CA 1
ATOM 674 C C . VAL A 1 89 ? 8.454 -14.135 -7.576 1.00 94.06 89 VAL A C 1
ATOM 676 O O . VAL A 1 89 ? 9.543 -14.260 -8.138 1.00 94.06 89 VAL A O 1
ATOM 679 N N . ALA A 1 90 ? 7.289 -14.234 -8.218 1.00 92.69 90 ALA A N 1
ATOM 680 C CA . ALA A 1 90 ? 7.120 -14.616 -9.616 1.00 92.69 90 ALA A CA 1
ATOM 681 C C . ALA A 1 90 ? 6.428 -13.488 -10.413 1.00 92.69 90 ALA A C 1
ATOM 683 O O . ALA A 1 90 ? 5.229 -13.568 -10.685 1.00 92.69 90 ALA A O 1
ATOM 684 N N . PRO A 1 91 ? 7.164 -12.432 -10.820 1.00 90.31 91 PRO A N 1
ATOM 685 C CA . PRO A 1 91 ? 6.566 -11.256 -11.454 1.00 90.31 91 PRO A CA 1
ATOM 686 C C . PRO A 1 91 ? 5.903 -11.535 -12.805 1.00 90.31 91 PRO A C 1
ATOM 688 O O . PRO A 1 91 ? 5.012 -10.780 -13.171 1.00 90.31 91 PRO A O 1
ATOM 691 N N . GLY A 1 92 ? 6.274 -12.618 -13.501 1.00 88.00 92 GLY A N 1
ATOM 692 C CA . GLY A 1 92 ? 5.643 -13.016 -14.767 1.00 88.00 92 GLY A CA 1
ATOM 693 C C . GLY A 1 92 ? 4.176 -13.438 -14.629 1.00 88.00 92 GLY A C 1
ATOM 694 O O . GLY A 1 92 ? 3.423 -13.327 -15.581 1.00 88.00 92 GLY A O 1
ATOM 695 N N . VAL A 1 93 ? 3.722 -13.829 -13.429 1.00 85.31 93 VAL A N 1
ATOM 696 C CA . VAL A 1 93 ? 2.282 -14.045 -13.160 1.00 85.31 93 VAL A CA 1
ATOM 697 C C . VAL A 1 93 ? 1.493 -12.740 -13.320 1.00 85.31 93 VAL A C 1
ATOM 699 O O . VAL A 1 93 ? 0.300 -12.754 -13.606 1.00 85.31 93 VAL A O 1
ATOM 702 N N . GLY A 1 94 ? 2.166 -11.603 -13.129 1.00 78.06 94 GLY A N 1
ATOM 703 C CA . GLY A 1 94 ? 1.613 -10.276 -13.341 1.00 78.06 94 GLY A CA 1
ATOM 704 C C . GLY A 1 94 ? 1.149 -10.025 -14.767 1.00 78.06 94 GLY A C 1
ATOM 705 O O . GLY A 1 94 ? 0.174 -9.302 -14.948 1.00 78.06 94 GLY A O 1
ATOM 706 N N . ASP A 1 95 ? 1.808 -10.637 -15.748 1.00 80.38 95 ASP A N 1
ATOM 707 C CA . ASP A 1 95 ? 1.583 -10.355 -17.166 1.00 80.38 95 ASP A CA 1
ATOM 708 C C . ASP A 1 95 ? 0.162 -10.757 -17.609 1.00 80.38 95 ASP A C 1
ATOM 710 O O . ASP A 1 95 ? -0.420 -10.091 -18.459 1.00 80.38 95 ASP A O 1
ATOM 714 N N . ASP A 1 96 ? -0.433 -11.768 -16.961 1.00 78.69 96 ASP A N 1
ATOM 715 C CA . ASP A 1 96 ? -1.788 -12.262 -17.260 1.00 78.69 96 ASP A CA 1
ATOM 716 C C . ASP A 1 96 ? -2.906 -11.503 -16.518 1.00 78.69 96 ASP A C 1
ATOM 718 O O . ASP A 1 96 ? -4.078 -11.577 -16.889 1.00 78.69 96 ASP A O 1
ATOM 722 N N . ILE A 1 97 ? -2.575 -10.814 -15.421 1.00 79.12 97 ILE A N 1
ATOM 723 C CA . ILE A 1 97 ? -3.559 -10.164 -14.533 1.00 79.12 97 ILE A CA 1
ATOM 724 C C . ILE A 1 97 ? -3.495 -8.640 -14.582 1.00 79.12 97 ILE A C 1
ATOM 726 O O . ILE A 1 97 ? -4.350 -7.969 -13.996 1.00 79.12 97 ILE A O 1
ATOM 730 N N . TRP A 1 98 ? -2.479 -8.083 -15.240 1.00 84.75 98 TRP A N 1
ATOM 731 C CA . TRP A 1 98 ? -2.311 -6.647 -15.381 1.00 84.75 98 TRP A CA 1
ATOM 732 C C . TRP A 1 98 ? -2.982 -6.146 -16.668 1.00 84.75 98 TRP A C 1
ATOM 734 O O . TRP A 1 98 ? -2.902 -6.812 -17.695 1.00 84.75 98 TRP A O 1
ATOM 744 N N . PRO A 1 99 ? -3.629 -4.965 -16.666 1.00 85.06 99 PRO A N 1
ATOM 745 C CA . PRO A 1 99 ? -4.373 -4.506 -17.839 1.00 85.06 99 PRO A CA 1
ATOM 746 C C . PRO A 1 99 ? -3.493 -4.070 -19.027 1.00 85.06 99 PRO A C 1
ATOM 748 O O . PRO A 1 99 ? -4.018 -3.829 -20.111 1.00 85.06 99 PRO A O 1
ATOM 751 N N . TRP A 1 100 ? -2.179 -3.930 -18.833 1.00 86.00 100 TRP A N 1
ATOM 752 C CA . TRP A 1 100 ? -1.224 -3.513 -19.864 1.00 86.00 100 TRP A CA 1
ATOM 753 C C . TRP A 1 100 ? 0.171 -4.117 -19.626 1.00 86.00 100 TRP A C 1
ATOM 755 O O . TRP A 1 100 ? 0.489 -4.494 -18.498 1.00 86.00 100 TRP A O 1
ATOM 765 N N . PRO A 1 101 ? 1.050 -4.162 -20.643 1.00 86.44 101 PRO A N 1
ATOM 766 C CA . PRO A 1 101 ? 2.407 -4.673 -20.478 1.00 86.44 101 PRO A CA 1
ATOM 767 C C . PRO A 1 101 ? 3.218 -3.861 -19.463 1.00 86.44 101 PRO A C 1
ATOM 769 O O . PRO A 1 101 ? 3.264 -2.628 -19.504 1.00 86.44 101 PRO A O 1
ATOM 772 N N . VAL A 1 102 ? 3.900 -4.557 -18.558 1.00 86.69 102 VAL A N 1
ATOM 773 C CA . VAL A 1 102 ? 4.665 -3.962 -17.457 1.00 86.69 102 VAL A CA 1
ATOM 774 C C . VAL A 1 102 ? 5.963 -4.727 -17.241 1.00 86.69 102 VAL A C 1
ATOM 776 O O . VAL A 1 102 ? 6.056 -5.925 -17.470 1.00 86.69 102 VAL A O 1
ATOM 779 N N . THR A 1 103 ? 7.011 -4.024 -16.812 1.00 90.19 103 THR A N 1
ATOM 780 C CA . THR A 1 103 ? 8.304 -4.673 -16.553 1.00 90.19 103 THR A CA 1
ATOM 781 C C . THR A 1 103 ? 8.274 -5.458 -15.240 1.00 90.19 103 THR A C 1
ATOM 783 O O . THR A 1 103 ? 7.548 -5.096 -14.312 1.00 90.19 103 THR A O 1
ATOM 786 N N . SER A 1 104 ? 9.147 -6.461 -15.087 1.00 91.62 104 SER A N 1
ATOM 787 C CA . SER A 1 104 ? 9.260 -7.212 -13.825 1.00 91.62 104 SER A CA 1
ATOM 788 C C . SER A 1 104 ? 9.604 -6.324 -12.621 1.00 91.62 104 SER A C 1
ATOM 790 O O . SER A 1 104 ? 9.120 -6.572 -11.517 1.00 91.62 104 SER A O 1
ATOM 792 N N . LEU A 1 105 ? 10.394 -5.261 -12.828 1.00 86.88 105 LEU A N 1
ATOM 793 C CA . LEU A 1 105 ? 10.684 -4.266 -11.791 1.00 86.88 105 LEU A CA 1
ATOM 794 C C . LEU A 1 105 ? 9.403 -3.535 -11.365 1.00 86.88 105 LEU A C 1
ATOM 796 O O . LEU A 1 105 ? 9.122 -3.423 -10.172 1.00 86.88 105 LEU A O 1
ATOM 800 N N . THR A 1 106 ? 8.605 -3.081 -12.335 1.00 88.75 106 THR A N 1
ATOM 801 C CA . THR A 1 106 ? 7.312 -2.432 -12.081 1.00 88.75 106 THR A CA 1
ATOM 802 C C . THR A 1 106 ? 6.357 -3.372 -11.345 1.00 88.75 106 THR A C 1
ATOM 804 O O . THR A 1 106 ? 5.743 -2.956 -10.364 1.00 88.75 106 THR A O 1
ATOM 807 N N . MET A 1 107 ? 6.286 -4.647 -11.745 1.00 90.81 107 MET A N 1
ATOM 808 C CA . MET A 1 107 ? 5.440 -5.641 -11.077 1.00 90.81 107 MET A CA 1
ATOM 809 C C . MET A 1 107 ? 5.861 -5.904 -9.634 1.00 90.81 107 MET A C 1
ATOM 811 O O . MET A 1 107 ? 5.010 -5.927 -8.746 1.00 90.81 107 MET A O 1
ATOM 815 N N . ARG A 1 108 ? 7.163 -6.020 -9.352 1.00 93.12 108 ARG A N 1
ATOM 816 C CA . ARG A 1 108 ? 7.661 -6.162 -7.972 1.00 93.12 108 ARG A CA 1
ATOM 817 C C . ARG A 1 108 ? 7.402 -4.919 -7.126 1.00 93.12 108 ARG A C 1
ATOM 819 O O . ARG A 1 108 ? 7.052 -5.041 -5.953 1.00 93.12 108 ARG A O 1
ATOM 826 N N . ALA A 1 109 ? 7.529 -3.727 -7.708 1.00 89.69 109 ALA A N 1
ATOM 827 C CA . ALA A 1 109 ? 7.179 -2.484 -7.026 1.00 89.69 109 ALA A CA 1
ATOM 828 C C . ALA A 1 109 ? 5.676 -2.420 -6.703 1.00 89.69 109 ALA A C 1
ATOM 830 O O . ALA A 1 109 ? 5.292 -2.039 -5.597 1.00 89.69 109 ALA A O 1
ATOM 831 N N . MET A 1 110 ? 4.823 -2.853 -7.631 1.00 88.56 110 MET A N 1
ATOM 832 C CA . MET A 1 110 ? 3.382 -2.933 -7.407 1.00 88.56 110 MET A CA 1
ATOM 833 C C . MET A 1 110 ? 3.024 -3.974 -6.343 1.00 88.56 110 MET A C 1
ATOM 835 O O . MET A 1 110 ? 2.236 -3.703 -5.441 1.00 88.56 110 MET A O 1
ATOM 839 N N . ALA A 1 111 ? 3.673 -5.135 -6.374 1.00 91.75 111 ALA A N 1
ATOM 840 C CA . ALA A 1 111 ? 3.526 -6.154 -5.350 1.00 91.75 111 ALA A CA 1
ATOM 841 C C . ALA A 1 111 ? 3.927 -5.633 -3.958 1.00 91.75 111 ALA A C 1
ATOM 843 O O . ALA A 1 111 ? 3.215 -5.879 -2.98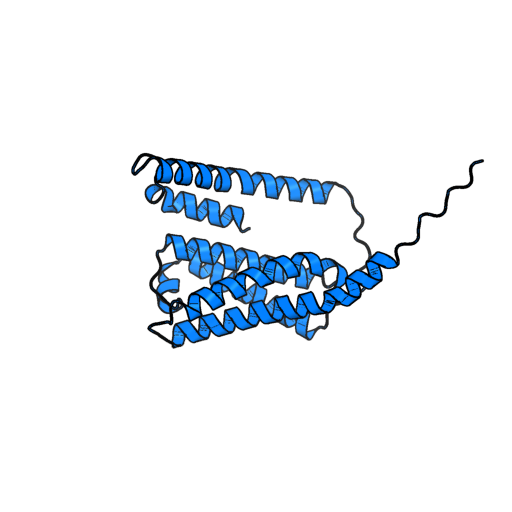7 1.00 91.75 111 ALA A O 1
ATOM 844 N N . ALA A 1 112 ? 4.993 -4.831 -3.847 1.00 92.06 112 ALA A N 1
ATOM 845 C CA . ALA A 1 112 ? 5.360 -4.176 -2.589 1.00 92.06 112 ALA A CA 1
ATOM 846 C C . ALA A 1 112 ? 4.247 -3.249 -2.057 1.00 92.06 112 ALA A C 1
ATOM 848 O O . ALA A 1 112 ? 4.012 -3.212 -0.845 1.00 92.06 112 ALA A O 1
ATOM 849 N N . TRP A 1 113 ? 3.524 -2.549 -2.939 1.00 90.00 113 TRP A N 1
ATOM 850 C CA . TRP A 1 113 ? 2.333 -1.778 -2.567 1.00 90.00 113 TRP A CA 1
ATOM 851 C C . TRP A 1 113 ? 1.181 -2.665 -2.092 1.00 90.00 113 TRP A C 1
ATOM 853 O O . TRP A 1 113 ? 0.585 -2.367 -1.058 1.00 90.00 113 TRP A O 1
ATOM 863 N N . MET A 1 114 ? 0.900 -3.776 -2.777 1.00 90.94 114 MET A N 1
ATOM 864 C CA . MET A 1 114 ? -0.130 -4.740 -2.354 1.00 90.94 114 MET A CA 1
ATOM 865 C C . MET A 1 114 ? 0.184 -5.308 -0.966 1.00 90.94 114 MET A C 1
ATOM 867 O O . MET A 1 114 ? -0.685 -5.347 -0.097 1.00 90.94 114 MET A O 1
ATOM 871 N N . LEU A 1 115 ? 1.451 -5.652 -0.722 1.00 93.62 115 LEU A N 1
ATOM 872 C CA . LEU A 1 115 ? 1.941 -6.114 0.573 1.00 93.62 115 LEU A CA 1
ATOM 873 C C . LEU A 1 115 ? 1.748 -5.058 1.675 1.00 93.62 115 LEU A C 1
ATOM 875 O O . LEU A 1 115 ? 1.325 -5.371 2.792 1.00 93.62 115 LEU A O 1
ATOM 879 N N . ALA A 1 116 ? 2.038 -3.793 1.367 1.00 89.75 116 ALA A N 1
ATOM 880 C CA . ALA A 1 116 ? 1.868 -2.674 2.289 1.00 89.75 116 ALA A CA 1
ATOM 881 C C . ALA A 1 116 ? 0.396 -2.420 2.635 1.00 89.75 116 ALA A C 1
ATOM 883 O O . ALA A 1 116 ? 0.047 -2.348 3.814 1.00 89.75 116 ALA A O 1
ATOM 884 N N . LEU A 1 117 ? -0.459 -2.327 1.613 1.00 89.25 117 LEU A N 1
ATOM 885 C CA . LEU A 1 117 ? -1.896 -2.116 1.764 1.00 89.25 117 LEU A CA 1
ATOM 886 C C . LEU A 1 117 ? -2.543 -3.286 2.501 1.00 89.25 117 LEU A C 1
ATOM 888 O O . LEU A 1 117 ? -3.291 -3.061 3.446 1.00 89.25 117 LEU A O 1
ATOM 892 N N . GLY A 1 118 ? -2.201 -4.525 2.145 1.00 92.06 118 GLY A N 1
ATOM 893 C CA . GLY A 1 118 ? -2.708 -5.708 2.830 1.00 92.06 118 GLY A CA 1
ATOM 894 C C . GLY A 1 118 ? -2.355 -5.706 4.318 1.00 92.06 118 GLY A C 1
ATOM 895 O O . GLY A 1 118 ? -3.232 -5.882 5.161 1.00 92.06 118 GLY A O 1
ATOM 896 N N . THR A 1 119 ? -1.105 -5.372 4.658 1.00 92.12 119 THR A N 1
ATOM 897 C CA . THR A 1 119 ? -0.671 -5.204 6.058 1.00 92.12 119 THR A CA 1
ATOM 898 C C . THR A 1 119 ? -1.458 -4.102 6.772 1.00 92.12 119 THR A C 1
ATOM 900 O O . THR A 1 119 ? -1.874 -4.291 7.913 1.00 92.12 119 THR A O 1
ATOM 903 N N . ALA A 1 120 ? -1.686 -2.961 6.114 1.00 89.06 120 ALA A N 1
ATOM 904 C CA . ALA A 1 120 ? -2.441 -1.849 6.686 1.00 89.06 120 ALA A CA 1
ATOM 905 C C . ALA A 1 120 ? -3.909 -2.223 6.950 1.00 89.06 120 ALA A C 1
ATOM 907 O O . ALA A 1 120 ? -4.419 -1.947 8.033 1.00 89.06 120 ALA A O 1
ATOM 908 N N . LEU A 1 121 ? -4.576 -2.906 6.012 1.00 90.62 121 LEU A N 1
ATOM 909 C CA . LEU A 1 121 ? -5.957 -3.370 6.189 1.00 90.62 121 LEU A CA 1
ATOM 910 C C . LEU A 1 121 ? -6.075 -4.374 7.343 1.00 90.62 121 LEU A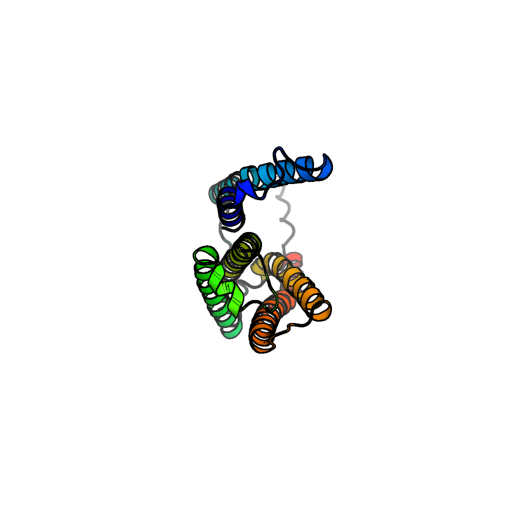 C 1
ATOM 912 O O . LEU A 1 121 ? -7.007 -4.279 8.144 1.00 90.62 121 LEU A O 1
ATOM 916 N N . LEU A 1 122 ? -5.110 -5.290 7.480 1.00 93.06 122 LEU A N 1
ATOM 917 C CA . LEU A 1 122 ? -5.063 -6.209 8.619 1.00 93.06 122 LEU A CA 1
ATOM 918 C C . LEU A 1 122 ? -4.799 -5.483 9.939 1.00 93.06 122 LEU A C 1
ATOM 920 O O . LEU A 1 122 ? -5.439 -5.810 10.936 1.00 93.06 122 LEU A O 1
ATOM 924 N N . ALA A 1 123 ? -3.920 -4.479 9.952 1.00 89.75 123 ALA A N 1
ATOM 925 C CA . ALA A 1 123 ? -3.668 -3.663 11.136 1.00 89.75 123 ALA A CA 1
ATOM 926 C C . ALA A 1 123 ? -4.926 -2.892 11.570 1.00 89.75 123 ALA A C 1
ATOM 928 O O . ALA A 1 123 ? -5.273 -2.909 12.746 1.00 89.75 123 ALA A O 1
ATOM 929 N N . ILE A 1 124 ? -5.669 -2.304 10.628 1.00 89.19 124 ILE A N 1
ATOM 930 C CA . ILE A 1 124 ? -6.957 -1.636 10.888 1.00 89.19 124 ILE A CA 1
ATOM 931 C C . ILE A 1 124 ? -7.979 -2.632 11.457 1.00 89.19 124 ILE A C 1
ATOM 933 O O . ILE A 1 124 ? -8.654 -2.348 12.449 1.00 89.19 124 ILE A O 1
ATOM 937 N N . ALA A 1 125 ? -8.088 -3.820 10.857 1.00 91.56 125 ALA A N 1
ATOM 938 C CA . ALA A 1 125 ? -8.998 -4.859 11.330 1.00 91.56 125 ALA A CA 1
ATOM 939 C C . ALA A 1 125 ? -8.603 -5.427 12.705 1.00 91.56 125 ALA A C 1
ATOM 941 O O . ALA A 1 125 ? -9.474 -5.874 13.462 1.00 91.56 125 ALA A O 1
ATOM 942 N N . TRP A 1 126 ? -7.306 -5.432 13.018 1.00 90.56 126 TRP A N 1
ATOM 943 C CA . TRP A 1 126 ? -6.765 -5.821 14.316 1.00 90.56 126 TRP A CA 1
ATOM 944 C C . TRP A 1 126 ? -7.034 -4.761 15.382 1.00 90.56 126 TRP A C 1
ATOM 946 O O . TRP A 1 126 ? -7.460 -5.120 16.482 1.00 90.56 126 TRP A O 1
ATOM 956 N N . GLU A 1 127 ? -6.843 -3.482 15.049 1.00 89.25 127 GLU A N 1
ATOM 957 C CA . GLU A 1 127 ? -7.115 -2.338 15.925 1.00 89.25 127 GLU A CA 1
ATOM 958 C C . GLU A 1 127 ? -8.592 -2.312 16.328 1.00 89.25 127 GLU A C 1
ATOM 960 O O . GLU A 1 127 ? -8.922 -2.240 17.510 1.00 89.25 127 GLU A O 1
ATOM 965 N N . ASN A 1 128 ? -9.490 -2.512 15.355 1.00 89.69 128 ASN A N 1
ATOM 966 C CA . ASN A 1 128 ? -10.935 -2.619 15.569 1.00 89.69 128 ASN A CA 1
ATOM 967 C C . ASN A 1 128 ? -11.520 -1.454 16.397 1.00 89.69 128 ASN A C 1
ATOM 969 O O . ASN A 1 128 ? -12.413 -1.667 17.217 1.00 89.69 128 ASN A O 1
ATOM 973 N N . ASP A 1 129 ? -11.016 -0.242 16.179 1.00 88.31 129 ASP A N 1
ATOM 974 C CA . ASP A 1 129 ? -11.522 0.985 16.789 1.00 88.31 129 ASP A CA 1
ATOM 975 C C . ASP A 1 129 ? -11.636 2.082 15.722 1.00 88.31 129 ASP A C 1
ATOM 977 O O . ASP A 1 129 ? -10.648 2.473 15.100 1.00 88.31 129 ASP A O 1
ATOM 981 N N . ALA A 1 130 ? -12.863 2.541 15.483 1.00 82.75 130 ALA A N 1
ATOM 982 C CA . ALA A 1 130 ? -13.217 3.486 14.438 1.00 82.75 130 ALA A CA 1
ATOM 983 C C . ALA A 1 130 ? -12.491 4.825 14.583 1.00 82.75 130 ALA A C 1
ATOM 985 O O . ALA A 1 130 ? -12.125 5.399 13.564 1.00 82.75 130 ALA A O 1
ATOM 986 N N . ASP A 1 131 ? -12.236 5.293 15.806 1.00 80.44 131 ASP A N 1
ATOM 987 C CA . ASP A 1 131 ? -11.605 6.592 16.047 1.00 80.44 131 ASP A CA 1
ATOM 988 C C . ASP A 1 131 ? -10.093 6.534 15.780 1.00 80.44 131 ASP A C 1
ATOM 990 O O . ASP A 1 131 ? -9.479 7.520 15.373 1.00 80.44 131 ASP A O 1
ATOM 994 N N . ARG A 1 132 ? -9.478 5.360 15.934 1.00 81.25 132 ARG A N 1
ATOM 995 C CA . ARG A 1 132 ? -8.032 5.176 15.731 1.00 81.25 132 ARG A CA 1
ATOM 996 C C . ARG A 1 132 ? -7.636 4.948 14.279 1.00 81.25 132 ARG A C 1
ATOM 998 O O . ARG A 1 132 ? -6.499 5.216 13.899 1.00 81.25 132 ARG A O 1
ATOM 1005 N N . ILE A 1 133 ? -8.558 4.459 13.455 1.00 81.25 133 ILE A N 1
ATOM 1006 C CA . ILE A 1 133 ? -8.247 4.056 12.076 1.00 81.25 133 ILE A CA 1
ATOM 1007 C C . ILE A 1 133 ? -8.380 5.195 11.060 1.00 81.25 133 ILE A C 1
ATOM 1009 O O . ILE A 1 133 ? -7.914 5.062 9.928 1.00 81.25 133 ILE A O 1
ATOM 1013 N N . VAL A 1 134 ? -8.999 6.316 11.444 1.00 72.19 134 VAL A N 1
ATOM 1014 C CA . VAL A 1 134 ? -9.317 7.428 10.540 1.00 72.19 134 VAL A CA 1
ATOM 1015 C C . VAL A 1 134 ? -8.072 8.043 9.870 1.00 72.19 134 VAL A C 1
ATOM 1017 O O . VAL A 1 134 ? -8.088 8.193 8.644 1.00 72.19 134 VAL A O 1
ATOM 1020 N N . PRO A 1 135 ? -6.963 8.333 10.585 1.00 71.81 135 PRO A N 1
ATOM 1021 C CA . PRO A 1 135 ? -5.741 8.822 9.940 1.00 71.81 135 PRO A CA 1
ATOM 1022 C C . PRO A 1 135 ? -5.154 7.808 8.948 1.00 71.81 135 PRO A C 1
ATOM 1024 O O . PRO A 1 135 ? -4.629 8.189 7.905 1.00 71.81 135 PRO A O 1
ATOM 1027 N N . GLY A 1 136 ? -5.288 6.509 9.241 1.00 69.88 136 GLY A N 1
ATOM 1028 C CA . GLY A 1 136 ? -4.869 5.432 8.344 1.00 69.88 136 GLY A CA 1
ATOM 1029 C C . GLY A 1 136 ? -5.728 5.338 7.079 1.00 69.88 136 GLY A C 1
ATOM 1030 O O . GLY A 1 136 ? -5.197 5.106 5.995 1.00 69.88 136 GLY A O 1
ATOM 1031 N N . ALA A 1 137 ? -7.039 5.581 7.189 1.00 72.88 137 ALA A N 1
ATOM 1032 C CA . ALA A 1 137 ? -7.970 5.547 6.059 1.00 72.88 137 ALA A CA 1
ATOM 1033 C C . ALA A 1 137 ? -7.669 6.627 5.003 1.00 72.88 137 ALA A C 1
ATOM 1035 O O . ALA A 1 137 ? -7.807 6.365 3.806 1.00 72.88 137 ALA A O 1
ATOM 1036 N N . LEU A 1 138 ? -7.183 7.806 5.416 1.00 71.75 138 LEU A N 1
ATOM 1037 C CA . LEU A 1 138 ? -6.759 8.869 4.492 1.00 71.75 138 LEU A CA 1
ATOM 1038 C C . LEU A 1 138 ? -5.620 8.433 3.561 1.00 71.75 138 LEU A C 1
ATOM 1040 O O . LEU A 1 138 ? -5.572 8.865 2.413 1.00 71.75 138 LEU A O 1
ATOM 1044 N N . GLY A 1 139 ? -4.725 7.558 4.029 1.00 72.75 139 GLY A N 1
ATOM 1045 C CA . GLY A 1 139 ? -3.619 7.043 3.220 1.00 72.75 139 GLY A CA 1
ATOM 1046 C C . GLY A 1 139 ? -4.050 6.051 2.135 1.00 72.75 139 GLY A C 1
ATOM 1047 O O . GLY A 1 139 ? -3.299 5.818 1.191 1.00 72.75 139 GLY A O 1
ATOM 1048 N N . ILE A 1 140 ? -5.252 5.474 2.245 1.00 76.06 140 ILE A N 1
ATOM 1049 C CA . ILE A 1 140 ? -5.731 4.411 1.350 1.00 76.06 140 ILE A CA 1
ATOM 1050 C C . ILE A 1 140 ? -6.421 4.986 0.107 1.00 76.06 140 ILE A C 1
ATOM 1052 O O . ILE A 1 140 ? -6.324 4.396 -0.961 1.00 76.06 140 ILE A O 1
ATOM 1056 N N . VAL A 1 141 ? -7.094 6.136 0.214 1.00 77.62 141 VAL A N 1
ATOM 1057 C CA . VAL A 1 141 ? -7.963 6.689 -0.848 1.00 77.62 141 VAL A CA 1
ATOM 1058 C C . VAL A 1 141 ? -7.229 7.263 -2.076 1.00 77.62 141 VAL A C 1
ATOM 1060 O O . VAL A 1 141 ? -7.719 7.056 -3.190 1.00 77.62 141 VAL A O 1
ATOM 1063 N N . PRO A 1 142 ? -6.076 7.952 -1.954 1.00 80.56 142 PRO A N 1
ATOM 1064 C CA . PRO A 1 142 ? -5.404 8.533 -3.119 1.00 80.56 142 PRO A CA 1
ATOM 1065 C C . PRO A 1 142 ? -4.950 7.488 -4.146 1.00 80.56 142 PRO A C 1
ATOM 1067 O O . PRO A 1 142 ? -4.992 7.745 -5.347 1.00 80.56 142 PRO A O 1
ATOM 1070 N N . GLY A 1 143 ? -4.548 6.298 -3.683 1.00 80.62 143 GLY A N 1
ATOM 1071 C CA . GLY A 1 143 ? -4.065 5.217 -4.545 1.00 80.62 143 GLY A CA 1
ATOM 1072 C C . GLY A 1 143 ? -5.104 4.793 -5.588 1.00 80.62 143 GLY A C 1
ATOM 1073 O O . GLY A 1 143 ? -4.832 4.900 -6.785 1.00 80.62 143 GLY A O 1
ATOM 1074 N N . PRO A 1 144 ? -6.316 4.382 -5.172 1.00 84.75 144 PRO A N 1
ATOM 1075 C CA . PRO A 1 144 ? -7.371 4.027 -6.102 1.00 84.75 144 PRO A CA 1
ATOM 1076 C C . PRO A 1 144 ? -7.774 5.142 -7.071 1.00 84.75 144 PRO A C 1
ATOM 1078 O O . PRO A 1 144 ? -8.049 4.873 -8.236 1.00 84.75 144 PRO A O 1
ATOM 1081 N N . ALA A 1 145 ? -7.770 6.403 -6.633 1.00 86.06 145 ALA A N 1
ATOM 1082 C CA . ALA A 1 145 ? -8.083 7.520 -7.522 1.00 86.06 145 ALA A CA 1
ATOM 1083 C C . ALA A 1 145 ? -7.064 7.639 -8.671 1.00 86.06 145 ALA A C 1
ATOM 1085 O O . ALA A 1 145 ? -7.445 7.769 -9.833 1.00 86.06 145 ALA A O 1
ATOM 1086 N N . LEU A 1 146 ? -5.768 7.532 -8.365 1.00 86.75 146 LEU A N 1
ATOM 1087 C CA . LEU A 1 146 ? -4.705 7.587 -9.373 1.00 86.75 146 LEU A CA 1
ATOM 1088 C C . LEU A 1 146 ? -4.758 6.398 -10.340 1.00 86.75 146 LEU A C 1
ATOM 1090 O O . LEU A 1 146 ? -4.575 6.573 -11.544 1.00 86.75 146 LEU A O 1
ATOM 1094 N N . LEU A 1 147 ? -5.044 5.201 -9.830 1.00 86.62 147 LEU A N 1
ATOM 1095 C CA . LEU A 1 147 ? -5.183 3.991 -10.642 1.00 86.62 147 LEU A CA 1
ATOM 1096 C C . LEU A 1 147 ? -6.434 4.046 -11.542 1.00 86.62 147 LEU A C 1
ATOM 1098 O O . LEU A 1 147 ? -6.367 3.631 -12.697 1.00 86.62 147 LEU A O 1
ATOM 1102 N N . ALA A 1 148 ? -7.539 4.638 -11.072 1.00 88.00 148 ALA A N 1
ATOM 1103 C CA . ALA A 1 148 ? -8.726 4.893 -11.894 1.00 88.00 148 ALA A CA 1
ATOM 1104 C C . ALA A 1 148 ? -8.424 5.860 -13.047 1.00 88.00 148 ALA A C 1
ATOM 1106 O O . ALA A 1 148 ? -8.833 5.618 -14.181 1.00 88.00 148 ALA A O 1
ATOM 1107 N N . ILE A 1 149 ? -7.671 6.933 -12.773 1.00 89.25 149 ILE A N 1
ATOM 1108 C CA . ILE A 1 149 ? -7.207 7.872 -13.806 1.00 89.25 149 ILE A CA 1
ATOM 1109 C C . ILE A 1 149 ? -6.306 7.149 -14.816 1.00 89.25 149 ILE A C 1
ATOM 1111 O O . ILE A 1 149 ? -6.441 7.369 -16.018 1.00 89.25 149 ILE A O 1
ATOM 1115 N N . GLY A 1 150 ? -5.416 6.272 -14.341 1.00 86.25 150 GLY A N 1
ATOM 1116 C CA . GLY A 1 150 ? -4.579 5.427 -15.193 1.00 86.25 150 GLY A CA 1
ATOM 1117 C C . GLY A 1 150 ? -5.409 4.576 -16.150 1.00 86.25 150 GLY A C 1
ATOM 1118 O O . GLY A 1 150 ? -5.190 4.641 -17.354 1.00 86.25 150 GLY A O 1
ATOM 1119 N N . LEU A 1 151 ? -6.412 3.866 -15.629 1.00 88.12 151 LEU A N 1
ATOM 1120 C CA . LEU A 1 151 ? -7.320 3.036 -16.423 1.00 88.12 151 LEU A CA 1
ATOM 1121 C C . LEU A 1 151 ? -8.147 3.853 -17.430 1.00 88.12 151 LEU A C 1
ATOM 1123 O O . LEU A 1 151 ? -8.321 3.436 -18.569 1.00 88.12 151 LEU A O 1
ATOM 1127 N N . ALA A 1 152 ? -8.637 5.029 -17.029 1.00 89.06 152 ALA A N 1
ATOM 1128 C CA . ALA A 1 152 ? -9.389 5.915 -17.917 1.00 89.06 152 ALA A CA 1
ATOM 1129 C C . ALA A 1 152 ? -8.519 6.474 -19.056 1.00 89.06 152 ALA A C 1
ATOM 1131 O O . ALA A 1 152 ? -9.015 6.728 -20.151 1.00 89.06 152 ALA A O 1
ATOM 1132 N N . ARG A 1 153 ? -7.223 6.675 -18.795 1.00 92.38 153 ARG A N 1
ATOM 1133 C CA . ARG A 1 153 ? -6.257 7.174 -19.779 1.00 92.38 153 ARG A CA 1
ATOM 1134 C C . ARG A 1 153 ? -5.708 6.072 -20.685 1.00 92.38 153 ARG A C 1
ATOM 1136 O O . ARG A 1 153 ? -5.395 6.352 -21.839 1.00 92.38 153 ARG A O 1
ATOM 1143 N N . PHE A 1 154 ? -5.573 4.862 -20.156 1.00 88.25 154 PHE A N 1
ATOM 1144 C CA . PHE A 1 154 ? -5.004 3.699 -20.829 1.00 88.25 154 PHE A CA 1
ATOM 1145 C C . PHE A 1 154 ? -5.963 2.512 -20.672 1.00 88.25 154 PHE A C 1
ATOM 1147 O O . PHE A 1 154 ? -5.794 1.701 -19.755 1.00 88.25 154 PHE A O 1
ATOM 1154 N N . PRO A 1 155 ? -7.008 2.433 -21.518 1.00 85.12 155 PRO A N 1
ATOM 1155 C CA . PRO A 1 155 ? -7.950 1.326 -21.464 1.00 85.12 155 PRO A CA 1
ATOM 1156 C C . PRO A 1 155 ? -7.238 0.003 -21.799 1.00 85.12 155 PRO A C 1
ATOM 1158 O O . PRO A 1 155 ? -6.370 -0.003 -22.672 1.00 85.12 155 PRO A O 1
ATOM 1161 N N . PRO A 1 156 ? -7.579 -1.103 -21.114 1.00 85.69 156 PRO A N 1
ATOM 1162 C CA . PRO A 1 156 ? -6.942 -2.390 -21.345 1.00 85.69 156 PRO A CA 1
ATOM 1163 C C . PRO A 1 156 ? -7.251 -2.969 -22.718 1.00 85.69 156 PRO A C 1
ATOM 1165 O O . PRO A 1 156 ? -8.388 -2.894 -23.186 1.00 85.69 156 PRO A O 1
ATOM 1168 N N . ASP A 1 157 ? -6.260 -3.658 -23.277 1.00 83.44 157 ASP A N 1
ATOM 1169 C CA . ASP A 1 157 ? -6.438 -4.488 -24.469 1.00 83.44 157 ASP A CA 1
ATOM 1170 C C . ASP A 1 157 ? -7.229 -5.771 -24.138 1.00 83.44 157 ASP A C 1
ATOM 1172 O O . ASP A 1 157 ? -8.052 -6.219 -24.936 1.00 83.44 157 ASP A O 1
ATOM 1176 N N . ASP A 1 158 ? -7.037 -6.331 -22.931 1.00 84.25 158 ASP A N 1
ATOM 1177 C CA . ASP A 1 158 ? -7.826 -7.445 -22.386 1.00 84.25 158 ASP A CA 1
ATOM 1178 C C . ASP A 1 158 ? -8.696 -7.000 -21.201 1.00 84.25 158 ASP A C 1
ATOM 1180 O O . ASP A 1 158 ? -8.235 -6.706 -20.090 1.00 84.25 158 ASP A O 1
ATOM 1184 N N . TRP A 1 159 ? -10.009 -7.019 -21.419 1.00 86.38 159 TRP A N 1
ATOM 1185 C CA . TRP A 1 159 ? -10.980 -6.615 -20.412 1.00 86.38 159 TRP A CA 1
ATOM 1186 C C . TRP A 1 159 ? -11.148 -7.617 -19.263 1.00 86.38 159 TRP A C 1
ATOM 1188 O O . TRP A 1 159 ? -11.737 -7.265 -18.241 1.00 86.38 159 TRP A O 1
ATOM 1198 N N . ARG A 1 160 ? -10.630 -8.849 -19.370 1.00 85.75 160 ARG A N 1
ATOM 1199 C CA . ARG A 1 160 ? -10.625 -9.806 -18.248 1.00 85.75 160 ARG A CA 1
ATOM 1200 C C . ARG A 1 160 ? -9.665 -9.341 -17.155 1.00 85.75 160 ARG A C 1
ATOM 1202 O O . ARG A 1 160 ? -10.085 -9.204 -16.005 1.00 85.75 160 ARG A O 1
ATOM 1209 N N . ALA A 1 161 ? -8.424 -9.014 -17.518 1.00 81.50 161 ALA A N 1
ATOM 1210 C CA . ALA A 1 161 ? -7.453 -8.393 -16.615 1.00 81.50 161 ALA A CA 1
ATOM 1211 C C . ALA A 1 161 ? -7.939 -7.011 -16.139 1.00 81.50 161 ALA A C 1
ATOM 1213 O O . ALA A 1 161 ? -7.887 -6.696 -14.946 1.00 81.50 161 ALA A O 1
ATOM 1214 N N . GLY A 1 162 ? -8.529 -6.224 -17.049 1.00 85.25 162 GLY A N 1
ATOM 1215 C CA . GLY A 1 162 ? -9.188 -4.959 -16.718 1.00 85.25 162 GLY A CA 1
ATOM 1216 C C . GLY A 1 162 ? -10.284 -5.094 -15.653 1.00 85.25 162 GLY A C 1
ATOM 1217 O O . GLY A 1 162 ? -10.340 -4.293 -14.721 1.00 85.25 162 GLY A O 1
ATOM 1218 N N . ALA A 1 163 ? -11.126 -6.127 -15.728 1.00 85.25 163 ALA A N 1
ATOM 1219 C CA . ALA A 1 163 ? -12.189 -6.360 -14.753 1.00 85.25 163 ALA A CA 1
ATOM 1220 C C . ALA A 1 163 ? -11.635 -6.701 -13.363 1.00 85.25 163 ALA A C 1
ATOM 1222 O O . ALA A 1 163 ? -12.107 -6.146 -12.370 1.00 85.25 163 ALA A O 1
ATOM 1223 N N . VAL A 1 164 ? -10.609 -7.559 -13.278 1.00 83.88 164 VAL A N 1
ATOM 1224 C CA . VAL A 1 164 ? -9.929 -7.870 -12.004 1.00 83.88 164 VAL A CA 1
ATOM 1225 C C . VAL A 1 164 ? -9.363 -6.594 -11.385 1.00 83.88 164 VAL A C 1
ATOM 1227 O O . VAL A 1 164 ? -9.589 -6.323 -10.203 1.00 83.88 164 VAL A O 1
ATOM 1230 N N . TYR A 1 165 ? -8.697 -5.775 -12.198 1.00 84.56 165 TYR A N 1
ATOM 1231 C CA . TYR A 1 165 ? -8.153 -4.491 -11.778 1.00 84.56 165 TYR A CA 1
ATOM 1232 C C . TYR A 1 165 ? -9.238 -3.562 -11.218 1.00 84.56 165 TYR A C 1
ATOM 1234 O O . TYR A 1 165 ? -9.094 -3.054 -10.107 1.00 84.56 165 TYR A O 1
ATOM 1242 N N . VAL A 1 166 ? -10.359 -3.395 -11.931 1.00 87.56 166 VAL A N 1
ATOM 1243 C CA . VAL A 1 166 ? -11.500 -2.570 -11.493 1.00 87.56 166 VAL A CA 1
ATOM 1244 C C . VAL A 1 166 ? -12.120 -3.093 -10.200 1.00 87.56 166 VAL A C 1
ATOM 1246 O O . VAL A 1 166 ? -12.430 -2.298 -9.315 1.00 87.56 166 VAL A O 1
ATOM 1249 N N . VAL A 1 167 ? -12.288 -4.409 -10.055 1.00 87.44 167 VAL A N 1
ATOM 1250 C CA . VAL A 1 167 ? -12.870 -5.012 -8.846 1.00 87.44 167 VAL A CA 1
ATOM 1251 C C . VAL A 1 167 ? -11.987 -4.748 -7.630 1.00 87.44 167 VAL A C 1
ATOM 1253 O O . VAL A 1 167 ? -12.487 -4.296 -6.599 1.00 87.44 167 VAL A O 1
ATOM 1256 N N . VAL A 1 168 ? -10.676 -4.976 -7.746 1.00 84.94 168 VAL A N 1
ATOM 1257 C CA . VAL A 1 168 ? -9.725 -4.700 -6.659 1.00 84.94 168 VAL A CA 1
ATOM 1258 C C . VAL A 1 168 ? -9.726 -3.211 -6.320 1.00 84.94 168 VAL A C 1
ATOM 1260 O O . VAL A 1 168 ? -9.795 -2.838 -5.148 1.00 84.94 168 VAL A O 1
ATOM 1263 N N . LEU A 1 169 ? -9.713 -2.358 -7.343 1.00 87.25 169 LEU A N 1
ATOM 1264 C CA . LEU A 1 169 ? -9.738 -0.912 -7.196 1.00 87.25 169 LEU A CA 1
ATOM 1265 C C . LEU A 1 169 ? -10.983 -0.428 -6.448 1.00 87.25 169 LEU A C 1
ATOM 1267 O O . LEU A 1 169 ? -10.876 0.324 -5.478 1.00 87.25 169 LEU A O 1
ATOM 1271 N N . ALA A 1 170 ? -12.155 -0.896 -6.875 1.00 88.25 170 ALA A N 1
ATOM 1272 C CA . ALA A 1 170 ? -13.433 -0.570 -6.267 1.00 88.25 170 ALA A CA 1
ATOM 1273 C C . ALA A 1 170 ? -13.518 -1.092 -4.830 1.00 88.25 170 ALA A C 1
ATOM 1275 O O . ALA A 1 170 ? -14.011 -0.375 -3.959 1.00 88.25 170 ALA A O 1
ATOM 1276 N N . ALA A 1 171 ? -13.001 -2.293 -4.550 1.00 87.69 171 ALA A N 1
ATOM 1277 C CA . ALA A 1 171 ? -12.967 -2.852 -3.202 1.00 87.69 171 ALA A CA 1
ATOM 1278 C C . ALA A 1 171 ? -12.111 -1.994 -2.256 1.00 87.69 171 ALA A C 1
ATOM 1280 O O . ALA A 1 171 ? -12.587 -1.583 -1.195 1.00 87.69 171 ALA A O 1
ATOM 1281 N N . VAL A 1 172 ? -10.880 -1.653 -2.656 1.00 86.25 172 VAL A N 1
ATOM 1282 C CA . VAL A 1 172 ? -9.972 -0.824 -1.844 1.00 86.25 172 VAL A CA 1
ATOM 1283 C C . VAL A 1 172 ? -10.521 0.596 -1.674 1.00 86.25 172 VAL A C 1
ATOM 1285 O O . VAL A 1 172 ? -10.510 1.121 -0.559 1.00 86.25 172 VAL A O 1
ATOM 1288 N N . ALA A 1 173 ? -11.061 1.201 -2.737 1.00 88.12 173 ALA A N 1
ATOM 1289 C CA . ALA A 1 173 ? -11.693 2.518 -2.671 1.00 88.12 173 ALA A CA 1
ATOM 1290 C C . ALA A 1 173 ? -12.906 2.519 -1.732 1.00 88.12 173 ALA A C 1
ATOM 1292 O O . ALA A 1 173 ? -13.018 3.396 -0.879 1.00 88.12 173 ALA A O 1
ATOM 1293 N N . SER A 1 174 ? -13.781 1.516 -1.842 1.00 88.31 174 SER A N 1
ATOM 1294 C CA . SER A 1 174 ? -14.973 1.392 -0.998 1.00 88.31 174 SER A CA 1
ATOM 1295 C C . SER A 1 174 ? -14.597 1.241 0.470 1.00 88.31 174 SER A C 1
ATOM 1297 O O . SER A 1 174 ? -15.176 1.912 1.318 1.00 88.31 174 SER A O 1
ATOM 1299 N N . LEU A 1 175 ? -13.588 0.422 0.784 1.00 87.69 175 LEU A N 1
ATOM 1300 C CA . LEU A 1 175 ? -13.084 0.280 2.150 1.00 87.69 175 LEU A CA 1
ATOM 1301 C C . LEU A 1 175 ? -12.504 1.598 2.681 1.00 87.69 175 LEU A C 1
ATOM 1303 O O . LEU A 1 175 ? -12.830 1.990 3.798 1.00 87.69 175 LEU A O 1
ATOM 1307 N N . GLY A 1 176 ? -11.707 2.312 1.880 1.00 85.94 176 GLY A N 1
ATOM 1308 C CA . GLY A 1 176 ? -11.165 3.622 2.253 1.00 85.94 176 GLY A CA 1
ATOM 1309 C C . GLY A 1 176 ? -12.261 4.663 2.508 1.00 85.94 176 GLY A C 1
ATOM 1310 O O . GLY A 1 176 ? -12.259 5.319 3.547 1.00 85.94 176 GLY A O 1
ATOM 1311 N N . LEU A 1 177 ? -13.240 4.773 1.605 1.00 87.50 177 LEU A N 1
ATOM 1312 C CA . LEU A 1 177 ? -14.366 5.707 1.716 1.00 87.50 177 LEU A CA 1
ATOM 1313 C C . LEU A 1 177 ? -15.286 5.378 2.899 1.00 87.50 177 LEU A C 1
ATOM 1315 O O . LEU A 1 177 ? -15.685 6.279 3.638 1.00 87.50 177 LEU A O 1
ATOM 1319 N N . LEU A 1 178 ? -15.590 4.097 3.123 1.00 86.56 178 LEU A N 1
ATOM 1320 C CA . LEU A 1 178 ? -16.331 3.654 4.306 1.00 86.56 178 LEU A CA 1
ATOM 1321 C C . LEU A 1 178 ? -15.541 3.954 5.584 1.00 86.56 178 LEU A C 1
ATOM 1323 O O . LEU A 1 178 ? -16.120 4.456 6.544 1.00 86.56 178 LEU A O 1
ATOM 1327 N N . GLY A 1 179 ? -14.221 3.753 5.572 1.00 84.00 179 GLY A N 1
ATOM 1328 C CA . GLY A 1 179 ? -13.313 4.178 6.636 1.00 84.00 179 GLY A CA 1
ATOM 1329 C C . GLY A 1 179 ? -13.433 5.672 6.956 1.00 84.00 179 GLY A C 1
ATOM 1330 O O . GLY A 1 179 ? -13.569 6.053 8.117 1.00 84.00 179 GLY A O 1
ATOM 1331 N N . LEU A 1 180 ? -13.471 6.520 5.923 1.00 82.31 180 LEU A N 1
ATOM 1332 C CA . LEU A 1 180 ? -13.667 7.966 6.069 1.00 82.31 180 LEU A CA 1
ATOM 1333 C C . LEU A 1 180 ? -15.072 8.345 6.546 1.00 82.31 180 LEU A C 1
ATOM 1335 O O . LEU A 1 180 ? -15.230 9.385 7.177 1.00 82.31 180 LEU A O 1
ATOM 1339 N N . SER A 1 181 ? -16.100 7.528 6.317 1.00 81.44 181 SER A N 1
ATOM 1340 C CA . SER A 1 181 ? -17.437 7.814 6.861 1.00 81.44 181 SER A CA 1
ATOM 1341 C C . SER A 1 181 ? -17.456 7.823 8.400 1.00 81.44 181 SER A C 1
ATOM 1343 O O . SER A 1 181 ? -18.251 8.546 9.008 1.00 81.44 181 SER A O 1
ATOM 1345 N N . PHE A 1 182 ? -16.511 7.122 9.041 1.00 79.31 182 PHE A N 1
ATOM 1346 C CA . PHE A 1 182 ? -16.315 7.155 10.492 1.00 79.31 182 PHE A CA 1
ATOM 1347 C C . PHE A 1 182 ? -15.638 8.449 10.992 1.00 79.31 182 PHE A C 1
ATOM 1349 O O . PHE A 1 182 ? -15.694 8.736 12.187 1.00 79.31 182 PHE A O 1
ATOM 1356 N N . TRP A 1 183 ? -15.106 9.296 10.096 1.00 74.56 183 TRP A N 1
ATOM 1357 C CA . TRP A 1 183 ? -14.459 10.581 10.416 1.00 74.56 183 TRP A CA 1
ATOM 1358 C C . TRP A 1 183 ? -15.342 11.512 11.256 1.00 74.56 183 TRP A C 1
ATOM 1360 O O . TRP A 1 183 ? -14.862 12.213 12.147 1.00 74.56 183 TRP A O 1
ATOM 1370 N N . ARG A 1 184 ? -16.661 11.514 11.007 1.00 67.56 184 ARG A N 1
ATOM 1371 C CA . ARG A 1 184 ? -17.603 12.367 11.753 1.00 67.56 184 ARG A CA 1
ATOM 1372 C C . ARG A 1 184 ? -17.656 12.022 13.246 1.00 67.56 184 ARG A C 1
ATOM 1374 O O . ARG A 1 184 ? -17.846 12.927 14.051 1.00 67.56 184 ARG A O 1
ATOM 1381 N N . ARG A 1 185 ? -17.462 10.748 13.614 1.00 67.00 185 ARG A N 1
ATOM 1382 C CA . ARG A 1 185 ? -17.416 10.302 15.018 1.00 67.00 185 ARG A CA 1
ATOM 1383 C C . ARG A 1 185 ? -16.105 10.709 15.690 1.00 67.00 185 ARG A C 1
ATOM 1385 O O . ARG A 1 185 ? -16.142 11.290 16.771 1.00 67.00 185 ARG A O 1
ATOM 1392 N N . TRP A 1 186 ? -14.988 10.558 14.986 1.00 67.56 186 TRP A N 1
ATOM 1393 C CA . TRP A 1 186 ? -13.668 10.973 15.466 1.00 67.56 186 TRP A CA 1
ATOM 1394 C C . TRP A 1 186 ? -13.572 12.474 15.801 1.00 67.56 186 TRP A C 1
ATOM 1396 O O . TRP A 1 186 ? -13.022 12.874 16.829 1.00 67.56 186 TRP A O 1
ATOM 1406 N N . LEU A 1 187 ? -14.169 13.339 14.971 1.00 67.19 187 LEU A N 1
ATOM 1407 C CA . LEU A 1 187 ? -14.229 14.779 15.260 1.00 67.19 187 LEU A CA 1
ATOM 1408 C C . LEU A 1 187 ? -15.071 15.110 16.501 1.00 67.19 187 LEU A C 1
ATOM 1410 O O . LEU A 1 187 ? -14.845 16.135 17.143 1.00 67.19 187 LEU A O 1
ATOM 1414 N N . SER A 1 188 ? -16.064 14.280 16.827 1.00 65.81 188 SER A N 1
ATOM 1415 C CA . SER A 1 188 ? -16.891 14.479 18.020 1.00 65.81 188 SER A CA 1
ATOM 1416 C C . SER A 1 188 ? -16.210 13.992 19.301 1.00 65.81 188 SER A C 1
ATOM 1418 O O . SER A 1 188 ? -16.374 14.632 20.336 1.00 65.81 188 SER A O 1
ATOM 1420 N N . SER A 1 189 ? -15.396 12.932 19.235 1.00 62.03 189 SER A N 1
ATOM 1421 C CA . SER A 1 189 ? -14.665 12.408 20.396 1.00 62.03 189 SER A CA 1
ATOM 1422 C C . SER A 1 189 ? -13.449 13.262 20.762 1.00 62.03 189 SER A C 1
ATOM 1424 O O . SER A 1 189 ? -13.219 13.523 21.940 1.00 62.03 189 SER A O 1
ATOM 1426 N N . THR A 1 190 ? -12.731 13.807 19.776 1.00 60.22 190 THR A N 1
ATOM 1427 C CA . THR A 1 190 ? -11.602 14.734 20.011 1.00 60.22 190 THR A CA 1
ATOM 1428 C C . THR A 1 190 ? -12.013 16.043 20.693 1.00 60.22 190 THR A C 1
ATOM 1430 O O . THR A 1 190 ? -11.237 16.601 21.463 1.00 60.22 190 THR A O 1
ATOM 1433 N N . ARG A 1 191 ? -13.243 16.522 20.470 1.00 57.12 191 ARG A N 1
ATOM 1434 C CA . ARG A 1 191 ? -13.786 17.718 21.145 1.00 57.12 191 ARG A CA 1
ATOM 1435 C C . ARG A 1 191 ? -14.215 17.477 22.593 1.00 57.12 191 ARG A C 1
ATOM 1437 O O . ARG A 1 191 ? -14.427 18.446 23.312 1.00 57.12 191 ARG A O 1
ATOM 1444 N N . ALA A 1 192 ? -14.368 16.222 23.009 1.00 57.00 192 ALA A N 1
ATOM 1445 C CA . ALA A 1 192 ? -14.849 15.861 24.339 1.00 57.00 192 ALA A CA 1
ATOM 1446 C C . ALA A 1 192 ? -13.724 15.674 25.372 1.00 57.00 192 ALA A C 1
ATOM 1448 O O . ALA A 1 192 ? -14.025 15.325 26.511 1.00 57.00 192 ALA A O 1
ATOM 1449 N N . VAL A 1 193 ? -12.451 15.889 25.007 1.00 56.44 193 VAL A N 1
ATOM 1450 C CA . VAL A 1 193 ? -11.332 15.843 25.963 1.00 56.44 193 VAL A CA 1
ATOM 1451 C C . VAL A 1 193 ? -11.547 16.950 27.004 1.00 56.44 193 VAL A C 1
ATOM 1453 O O . VAL A 1 193 ? -11.484 18.126 26.639 1.00 56.44 193 VAL A O 1
ATOM 1456 N N . PRO A 1 194 ? -11.823 16.623 28.281 1.00 53.00 194 PRO A N 1
ATOM 1457 C CA . PRO A 1 194 ? -12.006 17.636 29.308 1.00 53.00 194 PRO A CA 1
ATOM 1458 C C . PRO A 1 194 ? -10.695 18.396 29.493 1.00 53.00 194 PRO A C 1
ATOM 1460 O O . PRO A 1 194 ? -9.633 17.780 29.607 1.00 53.00 194 PRO A O 1
ATOM 1463 N N . THR A 1 195 ? -10.763 19.726 29.538 1.00 59.53 195 THR A N 1
ATOM 1464 C CA . THR A 1 195 ? -9.646 20.563 29.985 1.00 59.53 195 THR A CA 1
ATOM 1465 C C . THR A 1 195 ? -9.144 20.011 31.324 1.00 59.53 195 THR A C 1
ATOM 1467 O O . THR A 1 195 ? -9.981 19.795 32.207 1.00 59.53 195 THR A O 1
ATOM 1470 N N . PRO A 1 196 ? -7.834 19.745 31.502 1.00 59.78 196 PRO A N 1
ATOM 1471 C CA . PRO A 1 196 ? -7.318 19.275 32.780 1.00 59.78 196 PRO A CA 1
ATOM 1472 C C . PRO A 1 196 ? -7.778 20.240 33.870 1.00 59.78 196 PRO A C 1
ATOM 1474 O O . PRO A 1 196 ? -7.564 21.448 33.748 1.00 59.78 196 PRO A O 1
ATOM 1477 N N . ALA A 1 197 ? -8.461 19.722 34.893 1.00 61.94 197 ALA A N 1
ATOM 1478 C CA . ALA A 1 197 ? -8.840 20.530 36.040 1.00 61.94 197 ALA A CA 1
ATOM 1479 C C . ALA A 1 197 ? -7.564 21.163 36.606 1.00 61.94 197 ALA A C 1
ATOM 1481 O O . ALA A 1 197 ? -6.593 20.453 36.876 1.00 61.94 197 ALA A O 1
ATOM 1482 N N . ALA A 1 198 ? -7.555 22.493 36.715 1.00 61.28 198 ALA A N 1
ATOM 1483 C CA . ALA A 1 198 ? -6.450 23.223 37.313 1.00 61.28 198 ALA A CA 1
ATOM 1484 C C . ALA A 1 198 ? -6.172 22.630 38.700 1.00 61.28 198 ALA A C 1
ATOM 1486 O O . ALA A 1 198 ? -7.082 22.518 39.525 1.00 61.28 198 ALA A O 1
ATOM 1487 N N . ILE A 1 199 ? -4.933 22.193 38.924 1.00 65.12 199 ILE A N 1
ATOM 1488 C CA . ILE A 1 199 ? -4.487 21.719 40.234 1.00 65.12 199 ILE A CA 1
ATOM 1489 C C . ILE A 1 199 ? -4.606 22.923 41.183 1.00 65.12 199 ILE A C 1
ATOM 1491 O O . ILE A 1 199 ? -4.056 23.974 40.850 1.00 65.12 199 ILE A O 1
ATOM 1495 N N . PRO A 1 200 ? -5.332 22.826 42.312 1.00 62.22 200 PRO A N 1
ATOM 1496 C CA . PRO A 1 200 ? -5.375 23.915 43.278 1.00 62.22 200 PRO A CA 1
ATOM 1497 C C . PRO A 1 200 ? -3.962 24.138 43.818 1.00 62.22 200 PRO A C 1
ATOM 1499 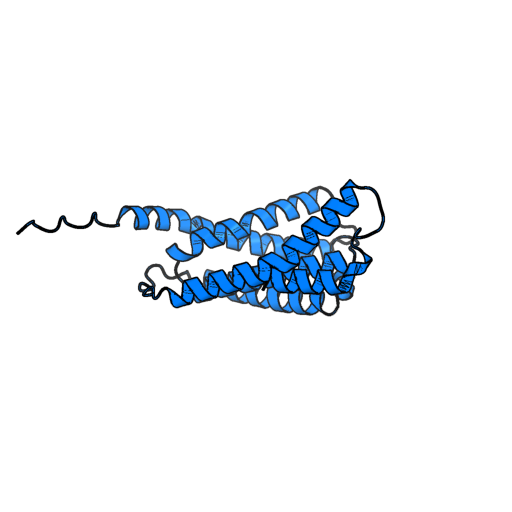O O . PRO A 1 200 ? -3.342 23.195 44.310 1.00 62.22 200 PRO A O 1
ATOM 1502 N N . GLU A 1 201 ? -3.450 25.362 43.701 1.00 63.06 201 GLU A N 1
ATOM 1503 C CA . GLU A 1 201 ? -2.209 25.753 44.366 1.00 63.06 201 GLU A CA 1
ATOM 1504 C C . GLU A 1 201 ? -2.435 25.695 45.883 1.00 63.06 201 GLU A C 1
ATOM 1506 O O . GLU A 1 201 ? -3.362 26.322 46.402 1.00 63.06 201 GLU A O 1
ATOM 1511 N N . SER A 1 202 ? -1.629 24.880 46.567 1.00 73.50 202 SER A N 1
ATOM 1512 C CA . SER A 1 202 ? -1.569 24.773 48.028 1.00 73.50 202 SER A CA 1
ATOM 1513 C C . SER A 1 202 ? -0.353 25.501 48.569 1.00 73.50 202 SER A C 1
ATOM 1515 O O . SER A 1 202 ? 0.739 25.218 48.020 1.00 73.50 202 SER A O 1
#

pLDDT: mean 84.86, std 9.38, range [53.0, 96.75]

Sequence (202 aa):
MFFWATLLATLLHLDKFHLGAGGTAARVAGWAWLIVYIVLPPLTTLGLIRQRMAGGSDSPRVALLPRAYRLALLLTGIALLAVGQVVFVAPGVGDDIWPWPVTSLTMRAMAAWMLALGTALLAIAWENDADRIVPGALGIVPGPALLAIGLARFPPDDWRAGAVYVVVLAAVASLGLLGLSFWRRWLSSTRAVPTPAAIPES